Protein AF-A0A554JAA2-F1 (afdb_monomer_lite)

Structure (mmCIF, N/CA/C/O backbone):
data_AF-A0A554JAA2-F1
#
_entry.id   AF-A0A554JAA2-F1
#
loop_
_atom_site.group_PDB
_atom_site.id
_atom_site.type_symbol
_atom_site.label_atom_id
_atom_site.label_alt_id
_atom_site.label_comp_id
_atom_site.label_asym_id
_atom_site.label_entity_id
_atom_site.label_seq_id
_atom_site.pdbx_PDB_ins_code
_atom_site.Cartn_x
_atom_site.Cartn_y
_atom_site.Cartn_z
_atom_site.occupancy
_atom_site.B_iso_or_equiv
_atom_site.auth_seq_id
_atom_site.auth_comp_id
_atom_site.auth_asym_id
_atom_site.auth_atom_id
_atom_site.pdbx_PDB_model_num
ATOM 1 N N . MET A 1 1 ? 15.231 9.348 -37.534 1.00 50.88 1 MET A N 1
ATOM 2 C CA . MET A 1 1 ? 16.357 9.877 -36.729 1.00 50.88 1 MET A CA 1
ATOM 3 C C . MET A 1 1 ? 16.357 9.381 -35.284 1.00 50.88 1 MET A C 1
ATOM 5 O O . MET A 1 1 ? 17.342 8.770 -34.907 1.00 50.88 1 MET A O 1
ATOM 9 N N . VAL A 1 2 ? 15.307 9.589 -34.467 1.00 56.47 2 VAL A N 1
ATOM 10 C CA . VAL A 1 2 ? 15.284 9.046 -33.081 1.00 56.47 2 VAL A CA 1
ATOM 11 C C . VAL A 1 2 ? 15.007 7.535 -33.052 1.00 56.47 2 VAL A C 1
ATOM 13 O O . VAL A 1 2 ? 15.706 6.808 -32.356 1.00 56.47 2 VAL A O 1
ATOM 16 N N . LYS A 1 3 ? 14.055 7.039 -33.861 1.00 61.84 3 LYS A N 1
ATOM 17 C CA . LYS A 1 3 ? 13.753 5.593 -33.958 1.00 61.84 3 LYS A CA 1
ATOM 18 C C . LYS A 1 3 ? 14.967 4.758 -34.383 1.00 61.84 3 LYS A C 1
ATOM 20 O O . LYS A 1 3 ? 15.171 3.678 -33.846 1.00 61.84 3 LYS A O 1
ATOM 25 N N . ASP A 1 4 ? 15.786 5.291 -35.287 1.00 68.00 4 ASP A N 1
ATOM 26 C CA . ASP A 1 4 ? 16.927 4.574 -35.875 1.00 68.00 4 ASP A CA 1
ATOM 27 C C . ASP A 1 4 ? 18.128 4.470 -34.918 1.00 68.00 4 ASP A C 1
ATOM 29 O O . ASP A 1 4 ? 18.989 3.619 -35.107 1.00 68.00 4 ASP A O 1
ATOM 33 N N . ASN A 1 5 ? 18.170 5.302 -33.869 1.00 79.25 5 ASN A N 1
ATOM 34 C CA . ASN A 1 5 ? 19.297 5.394 -32.936 1.00 79.25 5 ASN A CA 1
ATOM 35 C C . ASN A 1 5 ? 18.958 4.947 -31.507 1.00 79.25 5 ASN A C 1
ATOM 37 O O . ASN A 1 5 ? 19.824 5.000 -30.638 1.00 79.25 5 ASN A O 1
ATOM 41 N N . ILE A 1 6 ? 17.730 4.493 -31.235 1.00 82.38 6 ILE A N 1
ATOM 42 C CA . ILE A 1 6 ? 17.290 4.197 -29.863 1.00 82.38 6 ILE A CA 1
ATOM 43 C C . ILE A 1 6 ? 18.125 3.099 -29.185 1.00 82.38 6 ILE A C 1
ATOM 45 O O . ILE A 1 6 ? 18.435 3.210 -28.005 1.00 82.38 6 ILE A O 1
ATOM 49 N N . GLY A 1 7 ? 18.574 2.093 -29.944 1.00 78.25 7 GLY A N 1
ATOM 50 C CA . GLY A 1 7 ? 19.474 1.048 -29.440 1.00 78.25 7 GLY A CA 1
ATOM 51 C C . GLY A 1 7 ? 20.890 1.533 -29.129 1.00 78.25 7 GLY A C 1
ATOM 52 O O . GLY A 1 7 ? 21.565 0.927 -28.308 1.00 78.25 7 GLY A O 1
ATOM 53 N N . SER A 1 8 ? 21.323 2.635 -29.747 1.00 82.00 8 SER A N 1
ATOM 54 C CA . SER A 1 8 ? 22.590 3.303 -29.424 1.00 82.00 8 SER A CA 1
ATOM 55 C C . SER A 1 8 ? 22.442 4.227 -28.209 1.00 82.00 8 SER A C 1
ATOM 57 O O . SER A 1 8 ? 23.369 4.368 -27.423 1.00 82.00 8 SER A O 1
ATOM 59 N N . ILE A 1 9 ? 21.257 4.827 -28.024 1.00 85.44 9 ILE A N 1
ATOM 60 C CA . ILE A 1 9 ? 20.951 5.696 -26.876 1.00 85.44 9 ILE A CA 1
ATOM 61 C C . ILE A 1 9 ? 20.821 4.880 -25.586 1.00 85.44 9 ILE A C 1
ATOM 63 O O . ILE A 1 9 ? 21.375 5.270 -24.567 1.00 85.44 9 ILE A O 1
ATOM 67 N N . PHE A 1 10 ? 20.100 3.757 -25.619 1.00 89.06 10 PHE A N 1
ATOM 68 C CA . PHE A 1 10 ? 19.912 2.865 -24.468 1.00 89.06 10 PHE A CA 1
ATOM 69 C C . PHE A 1 10 ? 20.813 1.631 -24.564 1.00 89.06 10 PHE A C 1
ATOM 71 O O . PHE A 1 10 ? 20.344 0.494 -24.449 1.00 89.06 10 PHE A O 1
ATOM 78 N N . SER A 1 11 ? 22.102 1.871 -24.808 1.00 87.38 11 SER A N 1
ATOM 79 C CA . SER A 1 11 ? 23.150 0.853 -24.854 1.00 87.38 11 SER A CA 1
ATOM 80 C C . SER A 1 11 ? 23.278 0.067 -23.536 1.00 87.38 11 SER A C 1
ATOM 82 O O . SER A 1 11 ? 22.637 0.356 -22.520 1.00 87.38 11 SER A O 1
ATOM 84 N N . ASP A 1 12 ? 24.117 -0.967 -23.568 1.00 85.62 12 ASP A N 1
ATOM 85 C CA . ASP A 1 12 ? 24.362 -1.874 -22.435 1.00 85.62 12 ASP A CA 1
ATOM 86 C C . ASP A 1 12 ? 25.504 -1.414 -21.522 1.00 85.62 12 ASP A C 1
ATOM 88 O O . ASP A 1 12 ? 25.907 -2.130 -20.608 1.00 85.62 12 ASP A O 1
ATOM 92 N N . ASP A 1 13 ? 26.059 -0.240 -21.803 1.00 86.12 13 ASP A N 1
ATOM 93 C CA . ASP A 1 13 ? 27.132 0.369 -21.038 1.00 86.12 13 ASP A CA 1
ATOM 94 C C . ASP A 1 13 ? 26.603 1.439 -20.071 1.00 86.12 13 ASP A C 1
ATOM 96 O O . ASP A 1 13 ? 25.410 1.744 -19.994 1.00 86.12 13 ASP A O 1
ATOM 100 N N . THR A 1 14 ? 27.524 2.044 -19.325 1.00 85.88 14 THR A N 1
ATOM 101 C CA . THR A 1 14 ? 27.208 3.079 -18.336 1.00 85.88 14 THR A CA 1
ATOM 102 C C . THR A 1 14 ? 26.572 4.330 -18.948 1.00 85.88 14 THR A C 1
ATOM 104 O O . THR A 1 14 ? 25.863 5.054 -18.249 1.00 85.88 14 THR A O 1
ATOM 107 N N . TYR A 1 15 ? 26.797 4.596 -20.240 1.00 88.25 15 TYR A N 1
ATOM 108 C CA . TYR A 1 15 ? 26.156 5.703 -20.947 1.00 88.25 15 TYR A CA 1
ATOM 109 C C . TYR A 1 15 ? 24.691 5.396 -21.248 1.00 88.25 15 TYR A C 1
ATOM 111 O O . TYR A 1 15 ? 23.844 6.270 -21.061 1.00 88.25 15 TYR A O 1
ATOM 119 N N . GLY A 1 16 ? 24.385 4.158 -21.640 1.00 89.12 16 GLY A N 1
ATOM 120 C CA . GLY A 1 16 ? 23.016 3.703 -21.859 1.00 89.12 16 GLY A CA 1
ATOM 121 C C . GLY A 1 16 ? 22.178 3.698 -20.583 1.00 89.12 16 GLY A C 1
ATOM 122 O O . GLY A 1 16 ? 21.010 4.088 -20.611 1.00 89.12 16 GLY A O 1
ATOM 123 N N . ASP A 1 17 ? 22.780 3.351 -19.444 1.00 87.06 17 ASP A N 1
ATOM 124 C CA . ASP A 1 17 ? 22.117 3.445 -18.139 1.00 87.06 17 ASP A CA 1
ATOM 125 C C . ASP A 1 17 ? 21.856 4.897 -17.723 1.00 87.06 17 ASP A C 1
ATOM 127 O O . ASP A 1 17 ? 20.741 5.230 -17.325 1.00 87.06 17 ASP A O 1
ATOM 131 N N . ALA A 1 18 ? 22.825 5.798 -17.911 1.00 88.44 18 ALA A N 1
ATOM 132 C CA . ALA A 1 18 ? 22.617 7.224 -17.655 1.00 88.44 18 ALA A CA 1
ATOM 133 C C . ALA A 1 18 ? 21.544 7.837 -18.576 1.00 88.44 18 ALA A C 1
ATOM 135 O O . ALA A 1 18 ? 20.753 8.677 -18.141 1.00 88.44 18 ALA A O 1
ATOM 136 N N . ALA A 1 19 ? 21.498 7.418 -19.844 1.00 91.12 19 ALA A N 1
ATOM 137 C CA . ALA A 1 19 ? 20.477 7.846 -20.793 1.00 91.12 19 ALA A CA 1
ATOM 138 C C . ALA A 1 19 ? 19.088 7.325 -20.406 1.00 91.12 19 ALA A C 1
ATOM 140 O O . ALA A 1 19 ? 18.108 8.064 -20.515 1.00 91.12 19 ALA A O 1
ATOM 141 N N . TRP A 1 20 ? 18.999 6.080 -19.928 1.00 92.62 20 TRP A N 1
ATOM 142 C CA . TRP A 1 20 ? 17.757 5.510 -19.414 1.00 92.62 20 TRP A CA 1
ATOM 143 C C . TRP A 1 20 ? 17.251 6.264 -18.184 1.00 92.62 20 TRP A C 1
ATOM 145 O O . TRP A 1 20 ? 16.096 6.686 -18.171 1.00 92.62 20 TRP A O 1
ATOM 155 N N . ASP A 1 21 ? 18.117 6.497 -17.197 1.00 90.31 21 ASP A N 1
ATOM 156 C CA . ASP A 1 21 ? 17.776 7.239 -15.980 1.00 90.31 21 ASP A CA 1
ATOM 157 C C . ASP A 1 21 ? 17.289 8.654 -16.311 1.00 90.31 21 ASP A C 1
ATOM 159 O O . ASP A 1 21 ? 16.285 9.118 -15.766 1.00 90.31 21 ASP A O 1
ATOM 163 N N . ALA A 1 22 ? 17.952 9.334 -17.250 1.00 91.06 22 ALA A N 1
ATOM 164 C CA . ALA A 1 22 ? 17.509 10.636 -17.733 1.00 91.06 22 ALA A CA 1
ATOM 165 C C . ALA A 1 22 ? 16.150 10.550 -18.447 1.00 91.06 22 ALA A C 1
ATOM 167 O O . ALA A 1 22 ? 15.283 11.394 -18.220 1.00 91.06 22 ALA A O 1
ATOM 168 N N . TYR A 1 23 ? 15.937 9.530 -19.282 1.00 92.62 23 TYR A N 1
ATOM 169 C CA . TYR A 1 23 ? 14.667 9.327 -19.975 1.00 92.62 23 TYR A CA 1
ATOM 170 C C . TYR A 1 23 ? 13.505 9.181 -18.987 1.00 92.62 23 TYR A C 1
ATOM 172 O O . TYR A 1 23 ? 12.554 9.958 -19.075 1.00 92.62 23 TYR A O 1
ATOM 180 N N . VAL A 1 24 ? 13.596 8.251 -18.031 1.00 93.38 24 VAL A N 1
ATOM 181 C CA . VAL A 1 24 ? 12.514 8.005 -17.059 1.00 93.38 24 VAL A CA 1
ATOM 182 C C . VAL A 1 24 ? 12.331 9.159 -16.076 1.00 93.38 24 VAL A C 1
ATOM 184 O O . VAL A 1 24 ? 11.227 9.383 -15.606 1.00 93.38 24 VAL A O 1
ATOM 187 N N . SER A 1 25 ? 13.378 9.936 -15.790 1.00 90.75 25 SER A N 1
ATOM 188 C CA . SER A 1 25 ? 13.268 11.060 -14.849 1.00 90.75 25 SER A CA 1
ATOM 189 C C . SER A 1 25 ? 12.670 12.325 -15.464 1.00 90.75 25 SER A C 1
ATOM 191 O O . SER A 1 25 ? 12.096 13.144 -14.749 1.00 90.75 25 SER A O 1
ATOM 193 N N . PHE A 1 26 ? 12.849 12.536 -16.772 1.00 89.19 26 PHE A N 1
ATOM 194 C CA . PHE A 1 26 ? 12.516 13.809 -17.424 1.00 89.19 26 PHE A CA 1
ATOM 195 C C . PHE A 1 26 ? 11.489 13.687 -18.554 1.00 89.19 26 PHE A C 1
ATOM 197 O O . PHE A 1 26 ? 11.089 14.705 -19.121 1.00 89.19 26 PHE A O 1
ATOM 204 N N . THR A 1 27 ? 11.039 12.476 -18.882 1.00 89.50 27 THR A N 1
ATOM 205 C CA . THR A 1 27 ? 10.048 12.237 -19.939 1.00 89.50 27 THR A CA 1
ATOM 206 C C . THR A 1 27 ? 8.818 11.574 -19.355 1.00 89.50 27 THR A C 1
ATOM 208 O O . THR A 1 27 ? 8.941 10.609 -18.625 1.00 89.50 27 THR A O 1
ATOM 211 N N . GLN A 1 28 ? 7.624 12.041 -19.713 1.00 88.56 28 GLN A N 1
ATOM 212 C CA . GLN A 1 28 ? 6.388 11.371 -19.310 1.00 88.56 28 GLN A CA 1
ATOM 213 C C . GLN A 1 28 ? 6.192 10.054 -20.089 1.00 88.56 28 GLN A C 1
ATOM 215 O O . GLN A 1 28 ? 6.602 9.959 -21.252 1.00 88.56 28 GLN A O 1
ATOM 220 N N . PRO A 1 29 ? 5.524 9.045 -19.504 1.00 90.12 29 PRO A N 1
ATOM 221 C CA . PRO A 1 29 ? 5.275 7.755 -20.147 1.00 90.12 29 PRO A CA 1
ATOM 222 C C . PRO A 1 29 ? 4.164 7.853 -21.204 1.00 90.12 29 PRO A C 1
ATOM 224 O O . PRO A 1 29 ? 3.019 7.441 -21.012 1.00 90.12 29 PRO A O 1
ATOM 227 N N . TYR A 1 30 ? 4.504 8.411 -22.365 1.00 88.94 30 TYR A N 1
ATOM 228 C CA . TYR A 1 30 ? 3.582 8.531 -23.491 1.00 88.94 30 TYR A CA 1
ATOM 229 C C . TYR A 1 30 ? 3.339 7.182 -24.177 1.00 88.94 30 TYR A C 1
ATOM 231 O O . TYR A 1 30 ? 4.268 6.391 -24.375 1.00 88.94 30 TYR A O 1
ATOM 239 N N . LYS A 1 31 ? 2.093 6.959 -24.618 1.00 91.44 31 LYS A N 1
ATOM 240 C CA . LYS A 1 31 ? 1.667 5.755 -25.351 1.00 91.44 31 LYS A CA 1
ATOM 241 C C . LYS A 1 31 ? 2.549 5.475 -26.568 1.00 91.44 31 LYS A C 1
ATOM 243 O O . LYS A 1 31 ? 2.996 4.350 -26.761 1.00 91.44 31 LYS A O 1
ATOM 248 N N . ASP A 1 32 ? 2.844 6.508 -27.353 1.00 92.00 32 ASP A N 1
ATOM 249 C CA . ASP A 1 32 ? 3.571 6.377 -28.622 1.00 92.00 32 ASP A CA 1
ATOM 250 C C . ASP A 1 32 ? 5.049 5.998 -28.442 1.00 92.00 32 ASP A C 1
ATOM 252 O O . ASP A 1 32 ? 5.687 5.509 -29.377 1.00 92.00 32 ASP A O 1
ATOM 256 N N . LEU A 1 33 ? 5.597 6.197 -27.238 1.00 90.31 33 LEU A N 1
ATOM 257 C CA . LEU A 1 33 ? 6.965 5.807 -26.896 1.00 90.31 33 LEU A CA 1
ATOM 258 C C . LEU A 1 33 ? 7.056 4.361 -26.404 1.00 90.31 33 LEU A C 1
ATOM 260 O O . LEU A 1 33 ? 8.144 3.782 -26.438 1.00 90.31 33 LEU A O 1
ATOM 264 N N . LEU A 1 34 ? 5.943 3.755 -25.976 1.00 92.88 34 LEU A N 1
ATOM 265 C CA . LEU A 1 34 ? 5.960 2.406 -25.414 1.00 92.88 34 LEU A CA 1
ATOM 266 C C . LEU A 1 34 ? 6.478 1.358 -26.414 1.00 92.88 34 LEU A C 1
ATOM 268 O O . LEU A 1 34 ? 7.415 0.653 -26.051 1.00 92.88 34 LEU A O 1
ATOM 272 N N . PRO A 1 35 ? 6.023 1.297 -27.684 1.00 93.25 35 PRO A N 1
ATOM 273 C CA . PRO A 1 35 ? 6.537 0.307 -28.638 1.00 93.25 35 PRO A CA 1
ATOM 274 C C . PRO A 1 35 ? 8.045 0.425 -28.894 1.00 93.25 35 PRO A C 1
ATOM 276 O O . PRO A 1 35 ? 8.698 -0.548 -29.258 1.00 93.25 35 PRO A O 1
ATOM 279 N N . LEU A 1 36 ? 8.604 1.628 -28.724 1.00 91.31 36 LEU A N 1
ATOM 280 C CA . LEU A 1 36 ? 10.033 1.883 -28.901 1.00 91.31 36 LEU A CA 1
ATOM 281 C C . LEU A 1 36 ? 10.845 1.504 -27.657 1.00 91.31 36 LEU A C 1
ATOM 283 O O . LEU A 1 36 ? 11.999 1.100 -27.773 1.00 91.31 36 LEU A O 1
ATOM 287 N N . THR A 1 37 ? 10.254 1.648 -26.472 1.00 92.81 37 THR A N 1
ATOM 288 C CA . THR A 1 37 ? 10.943 1.483 -25.186 1.00 92.81 37 THR A CA 1
ATOM 289 C C . THR A 1 37 ? 10.690 0.132 -24.522 1.00 92.81 37 THR A C 1
ATOM 291 O O . THR A 1 37 ? 11.490 -0.279 -23.687 1.00 92.81 37 THR A O 1
ATOM 294 N N . GLU A 1 38 ? 9.656 -0.611 -24.923 1.00 93.81 38 GLU A N 1
ATOM 295 C CA . GLU A 1 38 ? 9.273 -1.896 -24.323 1.00 93.81 38 GLU A CA 1
ATOM 296 C C . GLU A 1 38 ? 10.418 -2.929 -24.247 1.00 93.81 38 GLU A C 1
ATOM 298 O O . GLU A 1 38 ? 10.574 -3.545 -23.188 1.00 93.81 38 GLU A O 1
ATOM 303 N N . PRO A 1 39 ? 11.277 -3.115 -25.276 1.00 93.69 39 PRO A N 1
ATOM 304 C CA . PRO A 1 39 ? 12.415 -4.031 -25.165 1.00 93.69 39 PRO A CA 1
ATOM 305 C C . PRO A 1 39 ? 13.387 -3.636 -24.042 1.00 93.69 39 PRO A C 1
ATOM 307 O O . PRO A 1 39 ? 13.905 -4.497 -23.328 1.00 93.69 39 PRO A O 1
ATOM 310 N N . PHE A 1 40 ? 13.597 -2.331 -23.849 1.00 93.81 40 PHE A N 1
ATOM 311 C CA . PHE A 1 40 ? 14.472 -1.789 -22.810 1.00 93.81 40 PHE A CA 1
ATOM 312 C C . PHE A 1 40 ? 13.820 -1.857 -21.431 1.00 93.81 40 PHE A C 1
ATOM 314 O O . PHE A 1 40 ? 14.507 -2.197 -20.471 1.00 93.81 40 PHE A O 1
ATOM 321 N N . ILE A 1 41 ? 12.503 -1.632 -21.347 1.00 95.56 41 ILE A N 1
ATOM 322 C CA . ILE A 1 41 ? 11.705 -1.856 -20.134 1.00 95.56 41 ILE A CA 1
ATOM 323 C C . ILE A 1 41 ? 11.877 -3.304 -19.670 1.00 95.56 41 ILE A C 1
ATOM 325 O O . ILE A 1 41 ? 12.309 -3.535 -18.543 1.00 95.56 41 ILE A O 1
ATOM 329 N N . LYS A 1 42 ? 11.608 -4.280 -20.550 1.00 95.25 42 LYS A N 1
ATOM 330 C CA . LYS A 1 42 ? 11.726 -5.715 -20.235 1.00 95.25 42 LYS A CA 1
ATOM 331 C C . LYS A 1 42 ? 13.123 -6.074 -19.751 1.00 95.25 42 LYS A C 1
ATOM 333 O O . LYS A 1 42 ? 13.264 -6.765 -18.746 1.00 95.25 42 LYS A O 1
ATOM 338 N N . LYS A 1 43 ? 14.151 -5.573 -20.438 1.00 93.56 43 LYS A N 1
ATOM 339 C CA . LYS A 1 43 ? 15.543 -5.791 -20.046 1.00 93.56 43 LYS A CA 1
ATOM 340 C C . LYS A 1 43 ? 15.849 -5.214 -18.665 1.00 93.56 43 LYS A C 1
ATOM 342 O O . LYS A 1 43 ? 16.493 -5.878 -17.865 1.00 93.56 43 LYS A O 1
ATOM 347 N N . ARG A 1 44 ? 15.380 -3.999 -18.375 1.00 93.94 44 ARG A N 1
ATOM 348 C CA . ARG A 1 44 ? 15.725 -3.259 -17.152 1.00 93.94 44 ARG A CA 1
ATOM 349 C C . ARG A 1 44 ? 14.901 -3.646 -15.930 1.00 93.94 44 ARG A C 1
ATOM 351 O O . ARG A 1 44 ? 15.249 -3.225 -14.832 1.00 93.94 44 ARG A O 1
ATOM 358 N N . LEU A 1 45 ? 13.904 -4.525 -16.064 1.00 95.94 45 LEU A N 1
ATOM 359 C CA . LEU A 1 45 ? 13.257 -5.158 -14.907 1.00 95.94 45 LEU A CA 1
ATOM 360 C C . LEU A 1 45 ? 14.268 -5.881 -14.003 1.00 95.94 45 LEU A C 1
ATOM 362 O O . LEU A 1 45 ? 14.101 -5.883 -12.786 1.00 95.94 45 LEU A O 1
ATOM 366 N N . SER A 1 46 ? 15.353 -6.441 -14.558 1.00 94.12 46 SER A N 1
ATOM 367 C CA . SER A 1 46 ? 16.402 -7.077 -13.747 1.00 94.12 46 SER A CA 1
ATOM 368 C C . SER A 1 46 ? 17.073 -6.114 -12.769 1.00 94.12 46 SER A C 1
ATOM 370 O O . SER A 1 46 ? 17.544 -6.553 -11.722 1.00 94.12 46 SER A O 1
ATOM 372 N N . ASN A 1 47 ? 17.087 -4.814 -13.079 1.00 91.62 47 ASN A N 1
ATOM 373 C CA . ASN A 1 47 ? 17.707 -3.790 -12.241 1.00 91.62 47 ASN A CA 1
ATOM 374 C C . ASN A 1 47 ? 16.878 -3.505 -10.984 1.00 91.62 47 ASN A C 1
ATOM 376 O O . ASN A 1 47 ? 17.396 -2.916 -10.046 1.00 91.62 47 ASN A O 1
ATOM 380 N N . LEU A 1 48 ? 15.611 -3.928 -10.955 1.00 94.94 48 LEU A N 1
ATOM 381 C CA . LEU A 1 48 ? 14.712 -3.754 -9.816 1.00 94.94 48 LEU A CA 1
ATOM 382 C C . LEU A 1 48 ? 14.728 -4.960 -8.867 1.00 94.94 48 LEU A C 1
ATOM 384 O O . LEU A 1 48 ? 14.018 -4.956 -7.872 1.00 94.94 48 LEU A O 1
ATOM 388 N N . ARG A 1 49 ? 15.521 -6.004 -9.143 1.00 95.38 49 ARG A N 1
ATOM 389 C CA . ARG A 1 49 ? 15.593 -7.211 -8.293 1.00 95.38 49 ARG A CA 1
ATOM 390 C C . ARG A 1 49 ? 16.308 -6.991 -6.963 1.00 95.38 49 ARG A C 1
ATOM 392 O O . ARG A 1 49 ? 16.149 -7.795 -6.054 1.00 95.38 49 ARG A O 1
ATOM 399 N N . VAL A 1 50 ? 17.138 -5.956 -6.881 1.00 90.88 50 VAL A N 1
ATOM 400 C CA . VAL A 1 50 ? 17.916 -5.621 -5.689 1.00 90.88 50 VAL A CA 1
ATOM 401 C C . VAL A 1 50 ? 17.803 -4.129 -5.469 1.00 90.88 50 VAL A C 1
ATOM 403 O O . VAL A 1 50 ? 18.160 -3.345 -6.349 1.00 90.88 50 VAL A O 1
ATOM 406 N N . TYR A 1 51 ? 17.338 -3.741 -4.289 1.00 87.44 51 TYR A N 1
ATOM 407 C CA . TYR A 1 51 ? 17.336 -2.342 -3.903 1.00 87.44 51 TYR A CA 1
ATOM 408 C C . TYR A 1 51 ? 18.733 -1.925 -3.401 1.00 87.44 51 TYR A C 1
ATOM 410 O O . TYR A 1 51 ? 19.264 -2.563 -2.487 1.00 87.44 51 TYR A O 1
ATOM 418 N N . PRO A 1 52 ? 19.360 -0.873 -3.956 1.00 82.81 52 PRO A N 1
ATOM 419 C CA . PRO A 1 52 ? 20.713 -0.483 -3.574 1.00 82.81 52 PRO A CA 1
ATOM 420 C C . PRO A 1 52 ? 20.764 0.039 -2.128 1.00 82.81 52 PRO A C 1
ATOM 422 O O . PRO A 1 52 ? 20.113 1.020 -1.771 1.00 82.81 52 PRO A O 1
ATOM 425 N N . GLU A 1 53 ? 21.589 -0.578 -1.279 1.00 70.62 53 GLU A N 1
ATOM 426 C CA . GLU A 1 53 ? 21.869 -0.071 0.068 1.00 70.62 53 GLU A CA 1
ATOM 427 C C . GLU A 1 53 ? 22.973 1.005 0.016 1.00 70.62 53 GLU A C 1
ATOM 429 O O . GLU A 1 53 ? 24.140 0.701 -0.224 1.00 70.62 53 GLU A O 1
ATOM 434 N N . GLY A 1 54 ? 22.640 2.289 0.226 1.00 63.84 54 GLY A N 1
ATOM 435 C CA . GLY A 1 54 ? 23.652 3.351 0.363 1.00 63.84 54 GLY A CA 1
ATOM 436 C C . GLY A 1 54 ? 23.252 4.751 -0.124 1.00 63.84 54 GLY A C 1
ATOM 437 O O . GLY A 1 54 ? 22.138 5.000 -0.563 1.00 63.84 54 GLY A O 1
ATOM 438 N N . LYS A 1 55 ? 24.194 5.708 -0.041 1.00 48.00 55 LYS A N 1
ATOM 439 C CA . LYS A 1 55 ? 23.980 7.151 -0.314 1.00 48.00 55 LYS A CA 1
ATOM 440 C C . LYS A 1 55 ? 23.891 7.534 -1.802 1.00 48.00 55 LYS A C 1
ATOM 442 O O . LYS A 1 55 ? 23.916 8.729 -2.103 1.00 48.00 55 LYS A O 1
ATOM 447 N N . ASN A 1 56 ? 23.810 6.589 -2.742 1.00 56.47 56 ASN A N 1
ATOM 448 C CA . ASN A 1 56 ? 23.741 6.936 -4.165 1.00 56.47 56 ASN A CA 1
ATOM 449 C C . ASN A 1 56 ? 22.304 7.274 -4.597 1.00 56.47 56 ASN A C 1
ATOM 451 O O . ASN A 1 56 ? 21.688 6.575 -5.394 1.00 56.47 56 ASN A O 1
ATOM 455 N N . ARG A 1 57 ? 21.790 8.388 -4.059 1.00 56.62 57 ARG A N 1
ATOM 456 C CA . ARG A 1 57 ? 20.416 8.879 -4.264 1.00 56.62 57 ARG A CA 1
ATOM 457 C C . ARG A 1 57 ? 20.028 9.065 -5.737 1.00 56.62 57 ARG A C 1
ATOM 459 O O . ARG A 1 57 ? 18.847 9.088 -6.038 1.00 56.62 57 ARG A O 1
ATOM 466 N N . ARG A 1 58 ? 20.993 9.238 -6.652 1.00 55.97 58 ARG A N 1
ATOM 467 C CA . ARG A 1 58 ? 20.707 9.444 -8.085 1.00 55.97 58 ARG A CA 1
ATOM 468 C C . ARG A 1 58 ? 2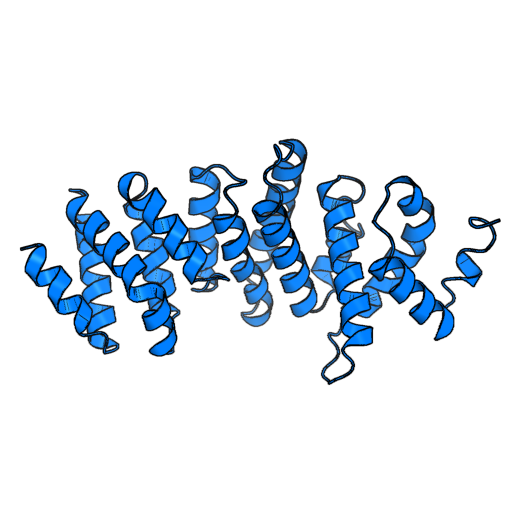0.290 8.160 -8.804 1.00 55.97 58 ARG A C 1
ATOM 470 O O . ARG A 1 58 ? 19.332 8.212 -9.561 1.00 55.97 58 ARG A O 1
ATOM 477 N N . ALA A 1 59 ? 20.967 7.040 -8.544 1.00 58.34 59 ALA A N 1
ATOM 478 C CA . ALA A 1 59 ? 20.572 5.739 -9.099 1.00 58.34 59 ALA A CA 1
ATOM 479 C C . ALA A 1 59 ? 19.197 5.303 -8.555 1.00 58.34 59 ALA A C 1
ATOM 481 O O . ALA A 1 59 ? 18.348 4.822 -9.299 1.00 58.34 59 ALA A O 1
ATOM 482 N N . ASP A 1 60 ? 18.950 5.586 -7.272 1.00 68.88 60 ASP A N 1
ATOM 483 C CA . ASP A 1 60 ? 17.658 5.369 -6.612 1.00 68.88 60 ASP A CA 1
ATOM 484 C C . ASP A 1 60 ? 16.522 6.200 -7.246 1.00 68.88 60 ASP A C 1
ATOM 486 O O . ASP A 1 60 ? 15.430 5.686 -7.492 1.00 68.88 60 ASP A O 1
ATOM 490 N N . MET A 1 61 ? 16.789 7.461 -7.618 1.00 77.06 61 MET A N 1
ATOM 491 C CA . MET A 1 61 ? 15.814 8.298 -8.333 1.00 77.06 61 MET A CA 1
ATOM 492 C C . MET A 1 61 ? 15.422 7.716 -9.698 1.00 77.06 61 MET A C 1
ATOM 494 O O . MET A 1 61 ? 14.229 7.625 -9.975 1.00 77.06 61 MET A O 1
ATOM 498 N N . GLY A 1 62 ? 16.381 7.300 -10.535 1.00 87.56 62 GLY A N 1
ATOM 499 C CA . GLY A 1 62 ? 16.086 6.748 -11.866 1.00 87.56 62 GLY A CA 1
ATOM 500 C C . GLY A 1 62 ? 15.242 5.472 -11.797 1.00 87.56 62 GLY A C 1
ATOM 501 O O . GLY A 1 62 ? 14.227 5.346 -12.482 1.00 87.56 62 GLY A O 1
ATOM 502 N N . GLN A 1 63 ? 15.594 4.554 -10.897 1.00 92.06 63 GLN A N 1
ATOM 503 C CA . GLN A 1 63 ? 14.836 3.319 -10.686 1.00 92.06 63 GLN A CA 1
ATOM 504 C C . GLN A 1 63 ? 13.438 3.581 -10.110 1.00 92.06 63 GLN A C 1
ATOM 506 O O . GLN A 1 63 ? 12.477 2.958 -10.558 1.00 92.06 63 GLN A O 1
ATOM 511 N N . SER A 1 64 ? 13.296 4.530 -9.180 1.00 92.06 64 SER A N 1
ATOM 512 C CA . SER A 1 64 ? 11.983 4.908 -8.636 1.00 92.06 64 SER A CA 1
ATOM 513 C C . SER A 1 64 ? 11.082 5.520 -9.712 1.00 92.06 64 SER A C 1
ATOM 515 O O . SER A 1 64 ? 9.932 5.117 -9.865 1.00 92.06 64 SER A O 1
ATOM 517 N N . GLN A 1 65 ? 11.619 6.420 -10.543 1.00 94.56 65 GLN A N 1
ATOM 518 C CA . GLN A 1 65 ? 10.880 6.986 -11.679 1.00 94.56 65 GLN A CA 1
ATOM 519 C C . GLN A 1 65 ? 10.516 5.921 -12.719 1.00 94.56 65 GLN A C 1
ATOM 521 O O . GLN A 1 65 ? 9.423 5.938 -13.286 1.00 94.56 65 GLN A O 1
ATOM 526 N N . PHE A 1 66 ? 11.388 4.932 -12.929 1.00 96.44 66 PHE A N 1
ATOM 527 C CA . PHE A 1 66 ? 11.059 3.788 -13.769 1.00 96.44 66 PHE A CA 1
ATOM 528 C C . PHE A 1 66 ? 9.872 2.988 -13.205 1.00 96.44 66 PHE A C 1
ATOM 530 O O . PHE A 1 66 ? 8.958 2.649 -13.957 1.00 96.44 66 PHE A O 1
ATOM 537 N N . VAL A 1 67 ? 9.822 2.745 -11.892 1.00 97.56 67 VAL A N 1
ATOM 538 C CA . VAL A 1 67 ? 8.660 2.116 -11.240 1.00 97.56 67 VAL A CA 1
ATOM 539 C C . VAL A 1 67 ? 7.386 2.937 -11.464 1.00 97.56 67 VAL A C 1
ATOM 541 O O . VAL A 1 67 ? 6.355 2.374 -11.840 1.00 97.56 67 VAL A O 1
ATOM 544 N N . HIS A 1 68 ? 7.449 4.263 -11.316 1.00 96.75 68 HIS A N 1
ATOM 545 C CA . HIS A 1 68 ? 6.303 5.146 -11.571 1.00 96.75 68 HIS A CA 1
ATOM 546 C C . HIS A 1 68 ? 5.821 5.036 -13.021 1.00 96.75 68 HIS A C 1
ATOM 548 O O . HIS A 1 68 ? 4.624 4.888 -13.261 1.00 96.75 68 HIS A O 1
ATOM 554 N N . HIS A 1 69 ? 6.739 5.004 -13.992 1.00 97.06 69 HIS A N 1
ATOM 555 C CA . HIS A 1 69 ? 6.406 4.781 -15.402 1.00 97.06 69 HIS A CA 1
ATOM 556 C C . HIS A 1 69 ? 5.642 3.478 -15.622 1.00 97.06 69 HIS A C 1
ATOM 558 O O . HIS A 1 69 ? 4.644 3.479 -16.343 1.00 97.06 69 HIS A O 1
ATOM 564 N N . LEU A 1 70 ? 6.080 2.374 -15.004 1.00 98.25 70 LEU A N 1
ATOM 565 C CA . LEU A 1 70 ? 5.381 1.091 -15.109 1.00 98.25 70 LEU A CA 1
ATOM 566 C C . LEU A 1 70 ? 3.933 1.213 -14.626 1.00 98.25 70 LEU A C 1
ATOM 568 O O . LEU A 1 70 ? 3.023 0.731 -15.301 1.00 98.25 70 LEU A O 1
ATOM 572 N N . MET A 1 71 ? 3.710 1.888 -13.495 1.00 97.94 71 MET A N 1
ATOM 573 C CA . MET A 1 71 ? 2.367 2.058 -12.937 1.00 97.94 71 MET A CA 1
ATOM 574 C C . MET A 1 71 ? 1.497 2.973 -13.803 1.00 97.94 71 MET A C 1
ATOM 576 O O . MET A 1 71 ? 0.339 2.640 -14.049 1.00 97.94 71 MET A O 1
ATOM 580 N N . ILE A 1 72 ? 2.061 4.053 -14.356 1.00 96.00 72 ILE A N 1
ATOM 581 C CA . ILE A 1 72 ? 1.341 4.933 -15.287 1.00 96.00 72 ILE A CA 1
ATOM 582 C C . ILE A 1 72 ? 0.958 4.183 -16.566 1.00 96.00 72 ILE A C 1
ATOM 584 O O . ILE A 1 72 ? -0.177 4.299 -17.034 1.00 96.00 72 ILE A O 1
ATOM 588 N N . TYR A 1 73 ? 1.872 3.391 -17.133 1.00 97.19 73 TYR A N 1
ATOM 589 C CA . TYR A 1 73 ? 1.569 2.550 -18.290 1.00 97.19 73 TYR A CA 1
ATOM 590 C C . TYR A 1 73 ? 0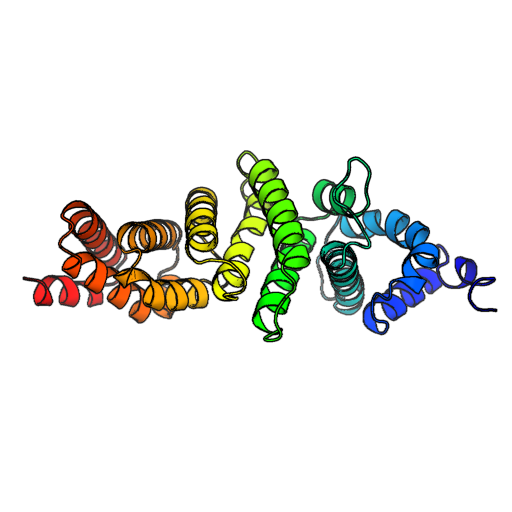.466 1.534 -17.974 1.00 97.19 73 TYR A C 1
ATOM 592 O O . TYR A 1 73 ? -0.434 1.344 -18.793 1.00 97.19 73 TYR A O 1
ATOM 600 N N . TYR A 1 74 ? 0.506 0.911 -16.795 1.00 97.75 74 TYR A N 1
ATOM 601 C CA . TYR A 1 74 ? -0.501 -0.059 -16.376 1.00 97.75 74 TYR A CA 1
ATOM 602 C C . TYR A 1 74 ? -1.890 0.564 -16.225 1.00 97.75 74 TYR A C 1
ATOM 604 O O . TYR A 1 74 ? -2.852 0.103 -16.841 1.00 97.75 74 TYR A O 1
ATOM 612 N N . TRP A 1 75 ? -2.015 1.634 -15.438 1.00 94.69 75 TRP A N 1
ATOM 613 C CA . TRP A 1 75 ? -3.332 2.182 -15.119 1.00 94.69 75 TRP A CA 1
ATOM 614 C C . TRP A 1 75 ? -3.991 2.870 -16.320 1.00 94.69 75 TRP A C 1
ATOM 616 O O . TRP A 1 75 ? -5.214 2.917 -16.401 1.00 94.69 75 TRP A O 1
ATOM 626 N N . ASN A 1 76 ? -3.200 3.341 -17.295 1.00 93.31 76 ASN A N 1
ATOM 627 C CA . ASN A 1 76 ? -3.709 3.830 -18.583 1.00 93.31 76 ASN A CA 1
ATOM 628 C C . ASN A 1 76 ? -4.050 2.695 -19.565 1.00 93.31 76 ASN A C 1
ATOM 630 O O . ASN A 1 76 ? -4.552 2.957 -20.658 1.00 93.31 76 ASN A O 1
ATOM 634 N N . GLY A 1 77 ? -3.767 1.441 -19.205 1.00 94.75 77 GLY A N 1
ATOM 635 C CA . GLY A 1 77 ? -4.043 0.270 -20.030 1.00 94.75 77 GLY A CA 1
ATOM 636 C C . GLY A 1 77 ? -3.097 0.078 -21.207 1.00 94.75 77 GLY A C 1
ATOM 637 O O . GLY A 1 77 ? -3.484 -0.507 -22.215 1.00 94.75 77 GLY A O 1
ATOM 638 N N . TYR A 1 78 ? -1.880 0.609 -21.115 1.00 95.50 78 TYR A N 1
ATOM 639 C CA . TYR A 1 78 ? -0.832 0.413 -22.117 1.00 95.50 78 TYR A CA 1
ATOM 640 C C . TYR A 1 78 ? 0.024 -0.824 -21.819 1.00 95.50 78 TYR A C 1
ATOM 642 O O . TYR A 1 78 ? 0.609 -1.394 -22.735 1.00 95.50 78 TYR A O 1
ATOM 650 N N . LEU A 1 79 ? 0.074 -1.249 -20.555 1.00 96.56 79 LEU A N 1
ATOM 651 C CA . LEU A 1 79 ? 0.618 -2.533 -20.125 1.00 96.56 79 LEU A CA 1
ATOM 652 C C . LEU A 1 79 ? -0.439 -3.290 -19.316 1.00 96.56 79 LEU A C 1
ATOM 654 O O . LEU A 1 79 ? -1.176 -2.676 -18.550 1.00 96.56 79 LEU A O 1
ATOM 658 N N . ASP A 1 80 ? -0.467 -4.615 -19.445 1.00 94.25 80 ASP A N 1
ATOM 659 C CA . ASP A 1 80 ? -1.460 -5.472 -18.789 1.00 94.25 80 ASP A CA 1
ATOM 660 C C . ASP A 1 80 ? -0.838 -6.419 -17.749 1.00 94.25 80 ASP A C 1
ATOM 662 O O . ASP A 1 80 ? 0.370 -6.686 -17.734 1.00 94.25 80 ASP A O 1
ATOM 666 N N . LEU A 1 81 ? -1.700 -6.960 -16.884 1.00 96.44 81 LEU A N 1
ATOM 667 C CA . LEU A 1 81 ? -1.369 -7.938 -15.847 1.00 96.44 81 LEU A CA 1
ATOM 668 C C . LEU A 1 81 ? -1.598 -9.375 -16.352 1.00 96.44 81 LEU A C 1
ATOM 670 O O . LEU A 1 81 ? -2.448 -10.104 -15.849 1.00 96.44 81 LEU A O 1
ATOM 674 N N . VAL A 1 82 ? -0.860 -9.765 -17.390 1.00 96.00 82 VAL A N 1
ATOM 675 C CA . VAL A 1 82 ? -0.917 -11.111 -17.992 1.00 96.00 82 VAL A CA 1
ATOM 676 C C . VAL A 1 82 ? 0.325 -11.932 -17.646 1.00 96.00 82 VAL A C 1
ATOM 678 O O . VAL A 1 82 ? 1.377 -11.371 -17.332 1.00 96.00 82 VAL A O 1
ATOM 681 N N . ASP A 1 83 ? 0.224 -13.258 -17.727 1.00 93.38 83 ASP A N 1
ATOM 682 C CA . ASP A 1 83 ? 1.352 -14.175 -17.513 1.00 93.38 83 ASP A CA 1
ATOM 683 C C . ASP A 1 83 ? 2.519 -13.861 -18.457 1.00 93.38 83 ASP A C 1
ATOM 685 O O . ASP A 1 83 ? 2.344 -13.725 -19.667 1.00 93.38 83 ASP A O 1
ATOM 689 N N . GLY A 1 84 ? 3.720 -13.693 -17.892 1.00 91.12 84 GLY A N 1
ATOM 690 C CA . GLY A 1 84 ? 4.911 -13.259 -18.634 1.00 91.12 84 GLY A CA 1
ATOM 691 C C . GLY A 1 84 ? 4.881 -11.796 -19.108 1.00 91.12 84 GLY A C 1
ATOM 692 O O . GLY A 1 84 ? 5.809 -11.349 -19.785 1.00 91.12 84 GLY A O 1
ATOM 693 N N . GLY A 1 85 ? 3.839 -11.035 -18.762 1.00 95.75 85 GLY A N 1
ATOM 694 C CA . GLY A 1 85 ? 3.727 -9.604 -19.032 1.00 95.75 85 GLY A CA 1
ATOM 695 C C . GLY A 1 85 ? 4.647 -8.761 -18.146 1.00 95.75 85 GLY A C 1
ATOM 696 O O . GLY A 1 85 ? 5.093 -9.199 -17.084 1.00 95.75 85 GLY A O 1
ATOM 697 N N . VAL A 1 86 ? 4.918 -7.520 -18.567 1.00 97.94 86 VAL A N 1
ATOM 698 C CA . VAL A 1 86 ? 5.856 -6.603 -17.886 1.00 97.94 86 VAL A CA 1
ATOM 699 C C . VAL A 1 86 ? 5.453 -6.340 -16.433 1.00 97.94 86 VAL A C 1
ATOM 701 O O . VAL A 1 86 ? 6.289 -6.455 -15.541 1.00 97.94 86 VAL A O 1
ATOM 704 N N . ILE A 1 87 ? 4.181 -6.012 -16.186 1.00 98.44 87 ILE A N 1
ATOM 705 C CA . ILE A 1 87 ? 3.692 -5.651 -14.845 1.00 98.44 87 ILE A CA 1
ATOM 706 C C . ILE A 1 87 ? 3.709 -6.856 -13.912 1.00 98.44 87 ILE A C 1
ATOM 708 O O . ILE A 1 87 ? 4.164 -6.750 -12.776 1.00 98.44 87 ILE A O 1
ATOM 712 N N . LYS A 1 88 ? 3.277 -8.021 -14.403 1.00 97.88 88 LYS A N 1
ATOM 713 C CA . LYS A 1 88 ? 3.315 -9.248 -13.610 1.00 97.88 88 LYS A CA 1
ATOM 714 C C . LYS A 1 88 ? 4.755 -9.649 -13.268 1.00 97.88 88 LYS A C 1
ATOM 716 O O . LYS A 1 88 ? 5.063 -9.831 -12.095 1.00 97.88 88 LYS A O 1
ATOM 721 N N . THR A 1 89 ? 5.656 -9.631 -14.255 1.00 98.12 89 THR A N 1
ATOM 722 C CA . THR A 1 89 ? 7.092 -9.905 -14.056 1.00 98.12 89 THR A CA 1
ATOM 723 C C . THR A 1 89 ? 7.728 -8.934 -13.056 1.00 98.12 89 THR A C 1
ATOM 725 O O . THR A 1 89 ? 8.567 -9.338 -12.249 1.00 98.12 89 THR A O 1
ATOM 728 N N . PHE A 1 90 ? 7.342 -7.653 -13.086 1.00 98.56 90 PHE A N 1
ATOM 729 C CA . PHE A 1 90 ? 7.789 -6.669 -12.101 1.00 98.56 90 PHE A CA 1
ATOM 730 C C . PHE A 1 90 ? 7.411 -7.104 -10.679 1.00 98.56 90 PHE A C 1
ATOM 732 O O . PHE A 1 90 ? 8.299 -7.247 -9.844 1.00 98.56 90 PHE A O 1
ATOM 739 N N . PHE A 1 91 ? 6.135 -7.389 -10.410 1.00 98.19 91 PHE A N 1
ATOM 740 C CA . PHE A 1 91 ? 5.705 -7.777 -9.063 1.00 98.19 91 PHE A CA 1
ATOM 741 C C . PHE A 1 91 ? 6.261 -9.133 -8.600 1.00 98.19 91 PHE A C 1
ATOM 743 O O . PHE A 1 91 ? 6.491 -9.313 -7.410 1.00 98.19 91 PHE A O 1
ATOM 750 N N . GLU A 1 92 ? 6.518 -10.064 -9.519 1.00 96.81 92 GLU A N 1
ATOM 751 C CA . GLU A 1 92 ? 7.086 -11.382 -9.198 1.00 96.81 92 GLU A CA 1
ATOM 752 C C . GLU A 1 92 ? 8.586 -11.344 -8.875 1.00 96.81 92 GLU A C 1
ATOM 754 O O . GLU A 1 92 ? 9.090 -12.234 -8.192 1.00 96.81 92 GLU A O 1
ATOM 759 N N . THR A 1 93 ? 9.327 -10.359 -9.397 1.00 97.00 93 THR A N 1
ATOM 760 C CA . THR A 1 93 ? 10.802 -10.386 -9.355 1.00 97.00 93 THR A CA 1
ATOM 761 C C . THR A 1 93 ? 11.452 -9.177 -8.697 1.00 97.00 93 THR A C 1
ATOM 763 O O . THR A 1 93 ? 12.612 -9.277 -8.300 1.00 97.00 93 THR A O 1
ATOM 766 N N . ALA A 1 94 ? 10.755 -8.045 -8.590 1.00 97.50 94 ALA A N 1
ATOM 767 C CA . ALA A 1 94 ? 11.315 -6.841 -7.995 1.00 97.50 94 ALA A CA 1
ATOM 768 C C . ALA A 1 94 ? 11.479 -6.977 -6.476 1.00 97.50 94 ALA A C 1
ATOM 770 O O . ALA A 1 94 ? 10.697 -7.653 -5.804 1.00 97.50 94 ALA A O 1
ATOM 771 N N . ASP A 1 95 ? 12.478 -6.281 -5.939 1.00 96.44 95 ASP A N 1
ATOM 772 C CA . ASP A 1 95 ? 12.672 -6.085 -4.506 1.00 96.44 95 ASP A CA 1
ATOM 773 C C . ASP A 1 95 ? 11.421 -5.447 -3.883 1.00 96.44 95 ASP A C 1
ATOM 775 O O . ASP A 1 95 ? 10.784 -4.572 -4.483 1.00 96.44 95 ASP A O 1
ATOM 779 N N . VAL A 1 96 ? 11.079 -5.871 -2.665 1.00 96.50 96 VAL A N 1
ATOM 780 C CA . VAL A 1 96 ? 9.887 -5.406 -1.943 1.00 96.50 96 VAL A CA 1
ATOM 781 C C . VAL A 1 96 ? 9.814 -3.883 -1.847 1.00 96.50 96 VAL A C 1
ATOM 783 O O . VAL A 1 96 ? 8.726 -3.325 -1.947 1.00 96.50 96 VAL A O 1
ATOM 786 N N . LYS A 1 97 ? 10.951 -3.185 -1.743 1.00 95.69 97 LYS A N 1
ATOM 787 C CA . LYS A 1 97 ? 10.977 -1.718 -1.662 1.00 95.69 97 LYS A CA 1
ATOM 788 C C . LYS A 1 97 ? 10.451 -1.050 -2.931 1.00 95.69 97 LYS A C 1
ATOM 790 O O . LYS A 1 97 ? 9.731 -0.063 -2.831 1.00 95.69 97 LYS A O 1
ATOM 795 N N . TYR A 1 98 ? 10.732 -1.604 -4.110 1.00 97.38 98 TYR A N 1
ATOM 796 C CA . TYR A 1 98 ? 10.167 -1.080 -5.357 1.00 97.38 98 TYR A CA 1
ATOM 797 C C . TYR A 1 98 ? 8.681 -1.402 -5.498 1.00 97.38 98 TYR A C 1
ATOM 799 O O . TYR A 1 98 ? 7.938 -0.614 -6.075 1.00 97.38 98 TYR A O 1
ATOM 807 N N . ARG A 1 99 ? 8.224 -2.542 -4.972 1.00 98.25 99 ARG A N 1
ATOM 808 C CA . ARG A 1 99 ? 6.797 -2.900 -4.996 1.00 98.25 99 ARG A CA 1
ATOM 809 C C . ARG A 1 99 ? 5.985 -2.037 -4.024 1.00 98.25 99 ARG A C 1
ATOM 811 O O . ARG A 1 99 ? 4.898 -1.596 -4.387 1.00 98.25 99 ARG A O 1
ATOM 818 N N . ILE A 1 100 ? 6.550 -1.717 -2.856 1.00 97.81 100 ILE A N 1
ATOM 819 C CA . ILE A 1 100 ? 6.038 -0.690 -1.935 1.00 97.81 100 ILE A CA 1
ATOM 820 C C . ILE A 1 100 ? 5.940 0.655 -2.662 1.00 97.81 100 ILE A C 1
ATOM 822 O O . ILE A 1 100 ? 4.858 1.227 -2.727 1.00 97.81 100 ILE A O 1
ATOM 826 N N . GLU A 1 101 ? 7.028 1.125 -3.279 1.00 97.12 101 GLU A N 1
ATOM 827 C CA . GLU A 1 101 ? 7.052 2.398 -4.017 1.00 97.12 101 GLU A CA 1
ATOM 828 C C . GLU A 1 101 ? 5.982 2.450 -5.121 1.00 97.12 101 GLU A C 1
ATOM 830 O O . GLU A 1 101 ? 5.298 3.458 -5.287 1.00 97.12 101 GLU A O 1
ATOM 835 N N . ALA A 1 102 ? 5.784 1.344 -5.846 1.00 98.38 102 ALA A N 1
ATOM 836 C CA . ALA A 1 102 ? 4.766 1.235 -6.886 1.00 98.38 102 ALA A CA 1
ATOM 837 C C . ALA A 1 102 ? 3.349 1.465 -6.340 1.00 98.38 102 ALA A C 1
ATOM 839 O O . ALA A 1 102 ? 2.593 2.274 -6.884 1.00 98.38 102 ALA A O 1
ATOM 840 N N . LEU A 1 103 ? 2.986 0.765 -5.260 1.00 98.44 103 LEU A N 1
ATOM 841 C CA . LEU A 1 103 ? 1.665 0.891 -4.646 1.00 98.44 103 LEU A CA 1
ATOM 842 C C . LEU A 1 103 ? 1.495 2.246 -3.954 1.00 98.44 103 LEU A C 1
ATOM 844 O O . LEU A 1 103 ? 0.430 2.853 -4.081 1.00 98.44 103 LEU A O 1
ATOM 848 N N . HIS A 1 104 ? 2.541 2.756 -3.303 1.00 97.81 104 HIS A N 1
ATOM 849 C CA . HIS A 1 104 ? 2.549 4.087 -2.703 1.00 97.81 104 HIS A CA 1
ATOM 850 C C . HIS A 1 104 ? 2.235 5.166 -3.743 1.00 97.81 104 HIS A C 1
ATOM 852 O O . HIS A 1 104 ? 1.316 5.969 -3.568 1.00 97.81 104 HIS A O 1
ATOM 858 N N . PHE A 1 105 ? 2.961 5.141 -4.862 1.00 97.25 105 PHE A N 1
ATOM 859 C CA . PHE A 1 105 ? 2.810 6.098 -5.948 1.00 97.25 105 PHE A CA 1
ATOM 860 C C . PHE A 1 105 ? 1.394 6.098 -6.533 1.00 97.25 105 PHE A C 1
ATOM 862 O O . PHE A 1 105 ? 0.829 7.171 -6.743 1.00 97.25 105 PHE A O 1
ATOM 869 N N . ILE A 1 106 ? 0.783 4.924 -6.737 1.00 97.12 106 ILE A N 1
ATOM 870 C CA . ILE A 1 106 ? -0.611 4.838 -7.199 1.00 97.12 106 ILE A CA 1
ATOM 871 C C . ILE A 1 106 ? -1.554 5.532 -6.216 1.00 97.12 106 ILE A C 1
ATOM 873 O O . ILE A 1 106 ? -2.356 6.374 -6.620 1.00 97.12 106 ILE A O 1
ATOM 877 N N . GLY A 1 107 ? -1.468 5.198 -4.927 1.00 96.31 107 GLY A N 1
ATOM 878 C CA . GLY A 1 107 ? -2.360 5.775 -3.926 1.00 96.31 107 GLY A CA 1
ATOM 879 C C . GLY A 1 107 ? -2.173 7.284 -3.782 1.00 96.31 107 GLY A C 1
ATOM 880 O O . GLY A 1 107 ? -3.153 8.020 -3.666 1.00 96.31 107 GLY A O 1
ATOM 881 N N . PHE A 1 108 ? -0.927 7.757 -3.854 1.00 94.88 108 PHE A N 1
ATOM 882 C CA . PHE A 1 108 ? -0.614 9.181 -3.869 1.00 94.88 108 PHE A CA 1
ATOM 883 C C . PHE A 1 108 ? -1.205 9.880 -5.102 1.00 94.88 108 PHE A C 1
ATOM 885 O O . PHE A 1 108 ? -1.875 10.902 -4.959 1.00 94.88 108 PHE A O 1
ATOM 892 N N . ALA A 1 109 ? -1.032 9.308 -6.298 1.00 93.81 109 ALA A N 1
ATOM 893 C CA . ALA A 1 109 ? -1.582 9.854 -7.537 1.00 93.81 109 ALA A CA 1
ATOM 894 C C . ALA A 1 109 ? -3.117 9.946 -7.493 1.00 93.81 109 ALA A C 1
ATOM 896 O O . ALA A 1 109 ? -3.665 10.998 -7.808 1.00 93.81 109 ALA A O 1
ATOM 897 N N . LEU A 1 110 ? -3.801 8.899 -7.015 1.00 93.88 110 LEU A N 1
ATOM 898 C CA . LEU A 1 110 ? -5.259 8.895 -6.823 1.00 93.88 110 LEU A CA 1
ATOM 899 C C . LEU A 1 110 ? -5.742 9.973 -5.848 1.00 93.88 110 LEU A C 1
ATOM 901 O O . LEU A 1 110 ? -6.858 10.467 -5.958 1.00 93.88 110 LEU A O 1
ATOM 905 N N . LYS A 1 111 ? -4.927 10.302 -4.847 1.00 90.88 111 LYS A N 1
ATOM 906 C CA . LYS A 1 111 ? -5.270 11.296 -3.831 1.00 90.88 111 LYS A CA 1
ATOM 907 C C . LYS A 1 111 ? -5.063 12.731 -4.336 1.00 90.88 111 LYS A C 1
ATOM 909 O O . LYS A 1 111 ? -5.800 13.635 -3.934 1.00 90.88 111 LYS A O 1
ATOM 914 N N . GLU A 1 112 ? -4.032 12.963 -5.144 1.00 88.31 112 GLU A N 1
ATOM 915 C CA . GLU A 1 112 ? -3.724 14.288 -5.695 1.00 88.31 112 GLU A CA 1
ATOM 916 C C . GLU A 1 112 ? -4.572 14.619 -6.928 1.00 88.31 112 GLU A C 1
ATOM 918 O O . GLU A 1 112 ? -4.973 15.774 -7.104 1.00 88.31 112 GLU A O 1
ATOM 923 N N . ASP A 1 113 ? -4.900 13.622 -7.752 1.00 79.81 113 ASP A N 1
ATOM 924 C CA . ASP A 1 113 ? -5.768 13.810 -8.908 1.00 79.81 113 ASP A CA 1
ATOM 925 C C . ASP A 1 113 ? -7.241 13.885 -8.486 1.00 79.81 113 ASP A C 1
ATOM 927 O O . ASP A 1 113 ? -7.933 12.887 -8.306 1.00 79.81 113 ASP A O 1
ATOM 931 N N . LYS A 1 114 ? -7.726 15.118 -8.320 1.00 62.75 114 LYS A N 1
ATOM 932 C CA . LYS A 1 114 ? -9.134 15.412 -8.012 1.00 62.75 114 LYS A CA 1
ATOM 933 C C . LYS A 1 114 ? -10.029 15.458 -9.251 1.00 62.75 114 LYS A C 1
ATOM 935 O O . LYS A 1 114 ? -11.208 15.791 -9.114 1.00 62.75 114 LYS A O 1
ATOM 940 N N . SER A 1 115 ? -9.489 15.222 -10.449 1.00 60.16 115 SER A N 1
ATOM 941 C CA . SER A 1 115 ? -10.330 15.068 -11.634 1.00 60.16 115 SER A CA 1
ATOM 942 C C . SER A 1 115 ? -11.096 13.744 -11.553 1.00 60.16 115 SER A C 1
ATOM 944 O O . SER A 1 115 ? -10.722 12.848 -10.795 1.00 60.16 115 SER A O 1
ATOM 946 N N . GLU A 1 116 ? -12.213 13.627 -12.277 1.00 59.41 116 GLU A N 1
ATOM 947 C CA . GLU A 1 116 ? -12.976 12.377 -12.345 1.00 59.41 116 GLU A CA 1
ATOM 948 C C . GLU A 1 116 ? -12.078 11.267 -12.910 1.00 59.41 116 GLU A C 1
ATOM 950 O O . GLU A 1 116 ? -11.924 11.109 -14.124 1.00 59.41 116 GLU A O 1
ATOM 955 N N . THR A 1 117 ? -11.446 10.509 -12.009 1.00 70.25 117 THR A N 1
ATOM 956 C CA . THR A 1 117 ? -10.679 9.321 -12.367 1.00 70.25 117 THR A CA 1
ATOM 957 C C . THR A 1 117 ? -11.628 8.385 -13.100 1.00 70.25 117 THR A C 1
ATOM 959 O O . THR A 1 117 ? -12.687 8.025 -12.584 1.00 70.25 117 THR A O 1
ATOM 962 N N . ARG A 1 118 ? -11.269 8.016 -14.331 1.00 81.56 118 ARG A N 1
ATOM 963 C CA . ARG A 1 118 ? -12.128 7.192 -15.187 1.00 81.56 118 ARG A CA 1
ATOM 964 C C . ARG A 1 118 ? -12.384 5.844 -14.518 1.00 81.56 118 ARG A C 1
ATOM 966 O O . ARG A 1 118 ? -11.454 5.231 -14.000 1.00 81.56 118 ARG A O 1
ATOM 973 N N . GLU A 1 119 ? -13.618 5.356 -14.593 1.00 89.12 119 GLU A N 1
ATOM 974 C CA . GLU A 1 119 ? -14.026 4.075 -13.999 1.00 89.12 119 GLU A CA 1
ATOM 975 C C . GLU A 1 119 ? -13.121 2.910 -14.445 1.00 89.12 119 GLU A C 1
ATOM 977 O O . GLU A 1 119 ? -12.673 2.118 -13.620 1.00 89.12 119 GLU A O 1
ATOM 982 N N . GLU A 1 120 ? -12.712 2.902 -15.718 1.00 92.38 120 GLU A N 1
ATOM 983 C CA . GLU A 1 120 ? -11.768 1.924 -16.280 1.00 92.38 120 GLU A CA 1
ATOM 984 C C . GLU A 1 120 ? -10.408 1.892 -15.560 1.00 92.38 120 GLU A C 1
ATOM 986 O O . GLU A 1 120 ? -9.798 0.830 -15.426 1.00 92.38 120 GLU A O 1
ATOM 991 N N . VAL A 1 121 ? -9.917 3.048 -15.098 1.00 93.81 121 VAL A N 1
ATOM 992 C CA . VAL A 1 121 ? -8.659 3.147 -14.343 1.00 93.81 121 VAL A CA 1
ATOM 993 C C . VAL A 1 121 ? -8.846 2.505 -12.974 1.00 93.81 121 VAL A C 1
ATOM 995 O O . VAL A 1 121 ? -8.041 1.666 -12.572 1.00 93.81 121 VAL A O 1
ATOM 998 N N . LEU A 1 122 ? -9.935 2.844 -12.277 1.00 95.12 122 LEU A N 1
ATOM 999 C CA . LEU A 1 122 ? -10.240 2.273 -10.966 1.00 95.12 122 LEU A CA 1
ATOM 1000 C C . LEU A 1 122 ? -10.405 0.754 -11.042 1.00 95.12 122 LEU A C 1
ATOM 1002 O O . LEU A 1 122 ? -9.891 0.052 -10.176 1.00 95.12 122 LEU A O 1
ATOM 1006 N N . ASP A 1 123 ? -11.053 0.231 -12.080 1.00 95.94 123 ASP A N 1
ATOM 1007 C CA . ASP A 1 123 ? -11.231 -1.211 -12.247 1.00 95.94 123 ASP A CA 1
ATOM 1008 C C . ASP A 1 123 ? -9.910 -1.943 -12.507 1.00 95.94 123 ASP A C 1
ATOM 1010 O O . ASP A 1 123 ? -9.653 -2.978 -11.887 1.00 95.94 123 ASP A O 1
ATOM 1014 N N . ARG A 1 124 ? -9.003 -1.381 -13.319 1.00 97.25 124 ARG A N 1
ATOM 1015 C CA . ARG A 1 124 ? -7.643 -1.935 -13.471 1.00 97.25 124 ARG A CA 1
ATOM 1016 C C . ARG A 1 124 ? -6.870 -1.922 -12.156 1.00 97.25 124 ARG A C 1
ATOM 1018 O O . ARG A 1 124 ? -6.152 -2.876 -11.852 1.00 97.25 124 ARG A O 1
ATOM 1025 N N . LEU A 1 125 ? -7.003 -0.862 -11.364 1.00 97.81 125 LEU A N 1
ATOM 1026 C CA . LEU A 1 125 ? -6.335 -0.768 -10.069 1.00 97.81 125 LEU A CA 1
ATOM 1027 C C . LEU A 1 125 ? -6.908 -1.759 -9.048 1.00 97.81 125 LEU A C 1
ATOM 1029 O O . LEU A 1 125 ? -6.132 -2.343 -8.296 1.00 97.81 125 LEU A O 1
ATOM 1033 N N . LYS A 1 126 ? -8.221 -2.032 -9.066 1.00 98.25 126 LYS A N 1
ATOM 1034 C CA . LYS A 1 126 ? -8.824 -3.119 -8.272 1.00 98.25 126 LYS A CA 1
ATOM 1035 C C . LYS A 1 126 ? -8.273 -4.486 -8.682 1.00 98.25 126 LYS A C 1
ATOM 1037 O O . LYS A 1 126 ? -7.912 -5.262 -7.809 1.00 98.25 126 LYS A O 1
ATOM 1042 N N . ILE A 1 127 ? -8.137 -4.755 -9.985 1.00 98.12 127 ILE A N 1
ATOM 1043 C CA . ILE A 1 127 ? -7.545 -6.010 -10.490 1.00 98.12 127 ILE A CA 1
ATOM 1044 C C . ILE A 1 127 ? -6.104 -6.175 -9.994 1.00 98.12 127 ILE A C 1
ATOM 1046 O O . ILE A 1 127 ? -5.729 -7.249 -9.524 1.00 98.12 127 ILE A O 1
ATOM 1050 N N . LEU A 1 128 ? -5.303 -5.106 -10.063 1.00 98.50 128 LEU A N 1
ATOM 1051 C CA . LEU A 1 128 ? -3.941 -5.122 -9.534 1.00 98.50 128 LEU A CA 1
ATOM 1052 C C . LEU A 1 128 ? -3.940 -5.395 -8.029 1.00 98.50 128 LEU A C 1
ATOM 1054 O O . LEU A 1 128 ? -3.178 -6.236 -7.558 1.00 98.50 128 LEU A O 1
ATOM 1058 N N . TRP A 1 129 ? -4.801 -4.699 -7.291 1.00 98.50 129 TRP A N 1
ATOM 1059 C CA . TRP A 1 129 ? -4.918 -4.848 -5.849 1.00 98.50 129 TRP A CA 1
ATOM 1060 C C . TRP A 1 129 ? -5.291 -6.278 -5.444 1.00 98.50 129 TRP A C 1
ATOM 1062 O O . TRP A 1 129 ? -4.607 -6.881 -4.620 1.00 98.50 129 TRP A O 1
ATOM 1072 N N . ASP A 1 130 ? -6.321 -6.853 -6.064 1.00 98.25 130 ASP A N 1
ATOM 1073 C CA . ASP A 1 130 ? -6.785 -8.210 -5.770 1.00 98.25 130 ASP A CA 1
ATOM 1074 C C . ASP A 1 130 ? -5.710 -9.258 -6.093 1.00 98.25 130 ASP A C 1
ATOM 1076 O O . ASP A 1 130 ? -5.523 -10.212 -5.330 1.00 98.25 130 ASP A O 1
ATOM 1080 N N . TYR A 1 131 ? -4.951 -9.055 -7.176 1.00 97.75 131 TYR A N 1
ATOM 1081 C CA . TYR A 1 131 ? -3.786 -9.877 -7.496 1.00 97.75 131 TYR A CA 1
ATOM 1082 C C . TYR A 1 131 ? -2.729 -9.818 -6.387 1.00 97.75 131 TYR A C 1
ATOM 1084 O O . TYR A 1 131 ? -2.314 -10.866 -5.890 1.00 97.75 131 TYR A O 1
ATOM 1092 N N . ARG A 1 132 ? -2.320 -8.614 -5.960 1.00 97.81 132 ARG A N 1
ATOM 1093 C CA . ARG A 1 132 ? -1.291 -8.456 -4.917 1.00 97.81 132 ARG A CA 1
ATOM 1094 C C . ARG A 1 132 ? -1.743 -9.000 -3.572 1.00 97.81 132 ARG A C 1
ATOM 1096 O O . ARG A 1 132 ? -0.991 -9.716 -2.918 1.00 97.81 132 ARG A O 1
ATOM 1103 N N . LEU A 1 133 ? -2.981 -8.720 -3.181 1.00 97.69 133 LEU A N 1
ATOM 1104 C CA . LEU A 1 133 ? -3.542 -9.226 -1.937 1.00 97.69 133 LEU A CA 1
ATOM 1105 C C . LEU A 1 133 ? -3.561 -10.759 -1.923 1.00 97.69 133 LEU A C 1
ATOM 1107 O O . LEU A 1 133 ? -3.141 -11.363 -0.942 1.00 97.69 133 LEU A O 1
ATOM 1111 N N . THR A 1 134 ? -3.996 -11.391 -3.016 1.00 96.88 134 THR A N 1
ATOM 1112 C CA . THR A 1 134 ? -4.044 -12.858 -3.121 1.00 96.88 134 THR A CA 1
ATOM 1113 C C . THR A 1 134 ? -2.653 -13.485 -3.018 1.00 96.88 134 THR A C 1
ATOM 1115 O O . THR A 1 134 ? -2.483 -14.474 -2.306 1.00 96.88 134 THR A O 1
ATOM 1118 N N . ASP A 1 135 ? -1.663 -12.893 -3.686 1.00 95.50 135 ASP A N 1
ATOM 1119 C CA . ASP A 1 135 ? -0.277 -13.374 -3.704 1.00 95.50 135 ASP A CA 1
ATOM 1120 C C . ASP A 1 135 ? 0.390 -13.306 -2.315 1.00 95.50 135 ASP A C 1
ATOM 1122 O O . ASP A 1 135 ? 1.167 -14.180 -1.933 1.00 95.50 135 ASP A O 1
ATOM 1126 N N . LEU A 1 136 ? 0.039 -12.299 -1.509 1.00 96.06 136 LEU A N 1
ATOM 1127 C CA . LEU A 1 136 ? 0.745 -11.991 -0.261 1.00 96.06 136 LEU A CA 1
ATOM 1128 C C . LEU A 1 136 ? 0.084 -12.480 1.025 1.00 96.06 136 LEU A C 1
ATOM 1130 O O . LEU A 1 136 ? 0.728 -12.504 2.077 1.00 96.06 136 LEU A O 1
ATOM 1134 N N . VAL A 1 137 ? -1.174 -12.925 0.979 1.00 92.38 137 VAL A N 1
ATOM 1135 C CA . VAL A 1 137 ? -1.869 -13.465 2.166 1.00 92.38 137 VAL A CA 1
ATOM 1136 C C . VAL A 1 137 ? -1.065 -14.584 2.843 1.00 92.38 137 VAL A C 1
ATOM 1138 O O . VAL A 1 137 ? -1.083 -14.690 4.067 1.00 92.38 137 VAL A O 1
ATOM 1141 N N . SER A 1 138 ? -0.338 -15.394 2.066 1.00 90.88 138 SER A N 1
ATOM 1142 C CA . SER A 1 138 ? 0.464 -16.518 2.578 1.00 90.88 138 SER A CA 1
ATOM 1143 C C . SER A 1 138 ? 1.981 -16.318 2.454 1.00 90.88 138 SER A C 1
ATOM 1145 O O . SER A 1 138 ? 2.731 -17.269 2.676 1.00 90.88 138 SER A O 1
ATOM 1147 N N . SER A 1 139 ? 2.448 -15.118 2.091 1.00 94.00 139 SER A N 1
ATOM 1148 C CA . SER A 1 139 ? 3.882 -14.824 1.997 1.00 94.00 139 SER A CA 1
ATOM 1149 C C . SER A 1 139 ? 4.499 -14.539 3.371 1.00 94.00 139 SER A C 1
ATOM 1151 O O . SER A 1 139 ? 3.813 -14.460 4.391 1.00 94.00 139 SER A O 1
ATOM 1153 N N . ASP A 1 140 ? 5.818 -14.356 3.417 1.00 96.19 140 ASP A N 1
ATOM 1154 C CA . ASP A 1 140 ? 6.483 -13.885 4.628 1.00 96.19 140 ASP A CA 1
ATOM 1155 C C . ASP A 1 140 ? 6.148 -12.414 4.941 1.00 96.19 140 ASP A C 1
ATOM 1157 O O . ASP A 1 140 ? 5.668 -11.652 4.096 1.00 96.19 140 ASP A O 1
ATOM 1161 N N . LYS A 1 141 ? 6.442 -12.020 6.186 1.00 94.00 141 LYS A N 1
ATOM 1162 C CA . LYS A 1 141 ? 6.137 -10.688 6.721 1.00 94.00 141 LYS A CA 1
ATOM 1163 C C . LYS A 1 141 ? 6.860 -9.553 6.009 1.00 94.00 141 LYS A C 1
ATOM 1165 O O . LYS A 1 141 ? 6.365 -8.435 6.059 1.00 94.00 141 LYS A O 1
ATOM 1170 N N . GLU A 1 142 ? 8.030 -9.800 5.419 1.00 94.81 142 GLU A N 1
ATOM 1171 C CA . GLU A 1 142 ? 8.747 -8.749 4.698 1.00 94.81 142 GLU A CA 1
ATOM 1172 C C . GLU A 1 142 ? 7.983 -8.406 3.425 1.00 94.81 142 GLU A C 1
ATOM 1174 O O . GLU A 1 142 ? 7.662 -7.244 3.202 1.00 94.81 142 GLU A O 1
ATOM 1179 N N . ASN A 1 143 ? 7.591 -9.423 2.655 1.00 96.06 143 ASN A N 1
ATOM 1180 C CA . ASN A 1 143 ? 6.799 -9.239 1.441 1.00 96.06 143 ASN A CA 1
ATOM 1181 C C . ASN A 1 143 ? 5.397 -8.665 1.716 1.00 96.06 143 ASN A C 1
ATOM 1183 O O . ASN A 1 143 ? 4.900 -7.871 0.921 1.00 96.06 143 ASN A O 1
ATOM 1187 N N . GLN A 1 144 ? 4.785 -8.986 2.860 1.00 97.00 144 GLN A N 1
ATOM 1188 C CA . GLN A 1 144 ? 3.480 -8.436 3.256 1.00 97.00 144 GLN A CA 1
ATOM 1189 C C . GLN A 1 144 ? 3.482 -6.920 3.495 1.00 97.00 144 GLN A C 1
ATOM 1191 O O . GLN A 1 144 ? 2.411 -6.315 3.457 1.00 97.00 144 GLN A O 1
ATOM 1196 N N . LYS A 1 145 ? 4.647 -6.289 3.706 1.00 96.19 145 LYS A N 1
ATOM 1197 C CA . LYS A 1 145 ? 4.736 -4.840 3.954 1.00 96.19 145 LYS A CA 1
ATOM 1198 C C . LYS A 1 145 ? 4.172 -3.995 2.817 1.00 96.19 145 LYS A C 1
ATOM 1200 O O . LYS A 1 145 ? 3.656 -2.918 3.083 1.00 96.19 145 LYS A O 1
ATOM 1205 N N . GLU A 1 146 ? 4.214 -4.463 1.568 1.00 96.62 146 GLU A N 1
ATOM 1206 C CA . GLU A 1 146 ? 3.628 -3.696 0.457 1.00 96.62 146 GLU A CA 1
ATOM 1207 C C . GLU A 1 146 ? 2.110 -3.516 0.593 1.00 96.62 146 GLU A C 1
ATOM 1209 O O . GLU A 1 146 ? 1.571 -2.526 0.106 1.00 96.62 146 GLU A O 1
ATOM 1214 N N . LEU A 1 147 ? 1.418 -4.410 1.311 1.00 98.25 147 LEU A N 1
ATOM 1215 C CA . LEU A 1 147 ? -0.016 -4.268 1.561 1.00 98.25 147 LEU A CA 1
ATOM 1216 C C . LEU A 1 147 ? -0.333 -3.071 2.466 1.00 98.25 147 LEU A C 1
ATOM 1218 O O . LEU A 1 147 ? -1.447 -2.554 2.409 1.00 98.25 147 LEU A O 1
ATOM 1222 N N . GLU A 1 148 ? 0.626 -2.605 3.275 1.00 97.88 148 GLU A N 1
ATOM 1223 C CA . GLU A 1 148 ? 0.440 -1.434 4.138 1.00 97.88 148 GLU A CA 1
ATOM 1224 C C . GLU A 1 148 ? 0.138 -0.176 3.311 1.00 97.88 148 GLU A C 1
ATOM 1226 O O . GLU A 1 148 ? -0.634 0.673 3.759 1.00 97.88 148 GLU A O 1
ATOM 1231 N N . GLU A 1 149 ? 0.632 -0.088 2.071 1.00 98.12 149 GLU A N 1
ATOM 1232 C CA . GLU A 1 149 ? 0.373 1.037 1.161 1.00 98.12 149 GLU A CA 1
ATOM 1233 C C . GLU A 1 149 ? -1.100 1.180 0.765 1.00 98.12 149 GLU A C 1
ATOM 1235 O O . GLU A 1 149 ? -1.514 2.220 0.252 1.00 98.12 149 GLU A O 1
ATOM 1240 N N . PHE A 1 150 ? -1.956 0.204 1.084 1.00 98.50 150 PHE A N 1
ATOM 1241 C CA . PHE A 1 150 ? -3.395 0.415 0.970 1.00 98.50 150 PHE A CA 1
ATOM 1242 C C . PHE A 1 150 ? -3.903 1.567 1.840 1.00 98.50 150 PHE A C 1
ATOM 1244 O O . PHE A 1 150 ? -4.981 2.094 1.577 1.00 98.50 150 PHE A O 1
ATOM 1251 N N . GLY A 1 151 ? -3.161 1.983 2.871 1.00 97.94 151 GLY A N 1
ATOM 1252 C CA . GLY A 1 151 ? -3.545 3.125 3.695 1.00 97.94 151 GLY A CA 1
ATOM 1253 C C . GLY A 1 151 ? -3.743 4.404 2.874 1.00 97.94 151 GLY A C 1
ATOM 1254 O O . GLY A 1 151 ? -4.773 5.071 3.013 1.00 97.94 151 GLY A O 1
ATOM 1255 N N . ILE A 1 152 ? -2.827 4.708 1.949 1.00 97.44 152 ILE A N 1
ATOM 1256 C CA . ILE A 1 152 ? -2.939 5.875 1.068 1.00 97.44 152 ILE A CA 1
ATOM 1257 C C . ILE A 1 152 ? -4.029 5.682 -0.002 1.00 97.44 152 ILE A C 1
ATOM 1259 O O . ILE A 1 152 ? -4.752 6.628 -0.316 1.00 97.44 152 ILE A O 1
ATOM 1263 N N . TRP A 1 153 ? -4.254 4.450 -0.479 1.00 97.88 153 TRP A N 1
ATOM 1264 C CA . TRP A 1 153 ? -5.375 4.126 -1.378 1.00 97.88 153 TRP A CA 1
ATOM 1265 C C . TRP A 1 153 ? -6.719 4.341 -0.690 1.00 97.88 153 TRP A C 1
ATOM 1267 O O . TRP A 1 153 ? -7.618 4.970 -1.249 1.00 97.88 153 TRP A O 1
ATOM 1277 N N . PHE A 1 154 ? -6.852 3.863 0.546 1.00 98.06 154 PHE A N 1
ATOM 1278 C CA . PHE A 1 154 ? -8.025 4.074 1.373 1.00 98.06 154 PHE A CA 1
ATOM 1279 C C . PHE A 1 154 ? -8.260 5.574 1.563 1.00 98.06 154 PHE A C 1
ATOM 1281 O O . PHE A 1 154 ? -9.357 6.050 1.276 1.00 98.06 154 PHE A O 1
ATOM 1288 N N . ALA A 1 155 ? -7.234 6.338 1.942 1.00 96.19 155 ALA A N 1
ATOM 1289 C CA . ALA A 1 155 ? -7.328 7.781 2.161 1.00 96.19 155 ALA A CA 1
ATOM 1290 C C . ALA A 1 155 ? -7.616 8.614 0.892 1.00 96.19 155 ALA A C 1
ATOM 1292 O O . ALA A 1 155 ? -8.094 9.741 1.013 1.00 96.19 155 ALA A O 1
ATOM 1293 N N . SER A 1 156 ? -7.378 8.077 -0.312 1.00 94.50 156 SER A N 1
ATOM 1294 C CA . SER A 1 156 ? -7.578 8.799 -1.583 1.00 94.50 156 SER A CA 1
ATOM 1295 C C . SER A 1 156 ? -9.029 9.206 -1.864 1.00 94.50 156 SER A C 1
ATOM 1297 O O . SER A 1 156 ? -9.267 10.176 -2.573 1.00 94.50 156 SER A O 1
ATOM 1299 N N . ASN A 1 157 ? -10.008 8.481 -1.308 1.00 93.19 157 ASN A N 1
ATOM 1300 C CA . ASN A 1 157 ? -11.438 8.598 -1.645 1.00 93.19 157 ASN A CA 1
ATOM 1301 C C . ASN A 1 157 ? -11.797 8.280 -3.107 1.00 93.19 157 ASN A C 1
ATOM 1303 O O . ASN A 1 157 ? -12.937 8.504 -3.503 1.00 93.19 157 ASN A O 1
ATOM 1307 N N . ALA A 1 158 ? -10.878 7.689 -3.874 1.00 93.62 158 ALA A N 1
ATOM 1308 C CA . ALA A 1 158 ? -11.128 7.310 -5.263 1.00 93.62 158 ALA A CA 1
ATOM 1309 C C . ALA A 1 158 ? -12.096 6.118 -5.408 1.00 93.62 158 ALA A C 1
ATOM 1311 O O . ALA A 1 158 ? -12.759 5.968 -6.429 1.00 93.62 158 ALA A O 1
ATOM 1312 N N . PHE A 1 159 ? -12.199 5.263 -4.386 1.00 94.88 159 PHE A N 1
ATOM 1313 C CA . PHE A 1 159 ? -13.032 4.058 -4.406 1.00 94.88 159 PHE A CA 1
ATOM 1314 C C . PHE A 1 159 ? -14.286 4.202 -3.542 1.00 94.88 159 PHE A C 1
ATOM 1316 O O . PHE A 1 159 ? -14.295 4.927 -2.546 1.00 94.88 159 PHE A O 1
ATOM 1323 N N . SER A 1 160 ? -15.326 3.422 -3.866 1.00 95.31 160 SER A N 1
ATOM 1324 C CA . SER A 1 160 ? -16.522 3.308 -3.027 1.00 95.31 160 SER A CA 1
ATOM 1325 C C . SER A 1 160 ? -16.153 2.914 -1.596 1.00 95.31 160 SER A C 1
ATOM 1327 O O . SER A 1 160 ? -15.326 2.019 -1.393 1.00 95.31 160 SER A O 1
ATOM 1329 N N . ASN A 1 161 ? -16.830 3.514 -0.620 1.00 96.06 161 ASN A N 1
ATOM 1330 C CA . ASN A 1 161 ? -16.592 3.261 0.799 1.00 96.06 161 ASN A CA 1
ATOM 1331 C C . ASN A 1 161 ? -16.688 1.776 1.182 1.00 96.06 161 ASN A C 1
ATOM 1333 O O . ASN A 1 161 ? -15.841 1.311 1.941 1.00 96.06 161 ASN A O 1
ATOM 1337 N N . ASP A 1 162 ? -17.645 1.034 0.614 1.00 96.69 162 ASP A N 1
ATOM 1338 C CA . ASP A 1 162 ? -17.835 -0.397 0.898 1.00 96.69 162 ASP A CA 1
ATOM 1339 C C . ASP A 1 162 ? -16.615 -1.224 0.465 1.00 96.69 162 ASP A C 1
ATOM 1341 O O . ASP A 1 162 ? -16.053 -1.984 1.254 1.00 96.69 162 ASP A O 1
ATOM 1345 N N . TRP A 1 163 ? -16.143 -1.027 -0.772 1.00 97.62 163 TRP A N 1
ATOM 1346 C CA . TRP A 1 163 ? -14.944 -1.704 -1.276 1.00 97.62 163 TRP A CA 1
ATOM 1347 C C . TRP A 1 163 ? -13.686 -1.305 -0.495 1.00 97.62 163 TRP A C 1
ATOM 1349 O O . TRP A 1 163 ? -12.859 -2.158 -0.161 1.00 97.62 163 TRP A O 1
ATOM 1359 N N . ALA A 1 164 ? -13.541 -0.012 -0.192 1.00 97.94 164 ALA A N 1
ATOM 1360 C CA . ALA A 1 164 ? -12.355 0.521 0.462 1.00 97.94 164 ALA A CA 1
ATOM 1361 C C . ALA A 1 164 ? -12.220 -0.005 1.899 1.00 97.94 164 ALA A C 1
ATOM 1363 O O . ALA A 1 164 ? -11.152 -0.482 2.277 1.00 97.94 164 ALA A O 1
ATOM 1364 N N . ILE A 1 165 ? -13.292 0.028 2.698 1.00 97.94 165 ILE A N 1
ATOM 1365 C CA . ILE A 1 165 ? -13.221 -0.420 4.094 1.00 97.94 165 ILE A CA 1
ATOM 1366 C C . ILE A 1 165 ? -13.059 -1.940 4.207 1.00 97.94 165 ILE A C 1
ATOM 1368 O O . ILE A 1 165 ? -12.287 -2.405 5.044 1.00 97.94 165 ILE A O 1
ATOM 1372 N N . ALA A 1 166 ? -13.691 -2.713 3.316 1.00 97.69 166 ALA A N 1
ATOM 1373 C CA . ALA A 1 166 ? -13.533 -4.165 3.280 1.00 97.69 166 ALA A CA 1
ATOM 1374 C C . ALA A 1 166 ? -12.084 -4.580 2.976 1.00 97.69 166 ALA A C 1
ATOM 1376 O O . ALA A 1 166 ? -11.559 -5.507 3.592 1.00 97.69 166 ALA A O 1
ATOM 1377 N N . ASN A 1 167 ? -11.409 -3.892 2.049 1.00 98.31 167 ASN A N 1
ATOM 1378 C CA . ASN A 1 167 ? -10.003 -4.170 1.752 1.00 98.31 167 ASN A CA 1
ATOM 1379 C C . ASN A 1 167 ? -9.060 -3.678 2.852 1.00 98.31 167 ASN A C 1
ATOM 1381 O O . ASN A 1 167 ? -8.125 -4.399 3.195 1.00 98.31 167 ASN A O 1
ATOM 1385 N N . LEU A 1 168 ? -9.348 -2.535 3.482 1.00 98.50 168 LEU A N 1
ATOM 1386 C CA . LEU A 1 168 ? -8.573 -2.070 4.633 1.00 98.50 168 LEU A CA 1
ATOM 1387 C C . LEU A 1 168 ? -8.601 -3.095 5.777 1.00 98.50 168 LEU A C 1
ATOM 1389 O O . LEU A 1 168 ? -7.563 -3.379 6.368 1.00 98.50 168 LEU A O 1
ATOM 1393 N N . GLN A 1 169 ? -9.759 -3.696 6.063 1.00 97.81 169 GLN A N 1
ATOM 1394 C CA . GLN A 1 169 ? -9.856 -4.752 7.073 1.00 97.81 169 GLN A CA 1
ATOM 1395 C C . GLN A 1 169 ? -8.977 -5.959 6.737 1.00 97.81 169 GLN A C 1
ATOM 1397 O O . GLN A 1 169 ? -8.273 -6.455 7.613 1.00 97.81 169 GLN A O 1
ATOM 1402 N N . LYS A 1 170 ? -8.985 -6.420 5.478 1.00 97.81 170 LYS A N 1
ATOM 1403 C CA . LYS A 1 170 ? -8.131 -7.538 5.041 1.00 97.81 170 LYS A CA 1
ATOM 1404 C C . LYS A 1 170 ? -6.650 -7.216 5.239 1.00 97.81 170 LYS A C 1
ATOM 1406 O O . LYS A 1 170 ? -5.928 -8.045 5.781 1.00 97.81 170 LYS A O 1
ATOM 1411 N N . VAL A 1 171 ? -6.223 -6.010 4.857 1.00 97.88 171 VAL A N 1
ATOM 1412 C CA . VAL A 1 171 ? -4.843 -5.539 5.056 1.00 97.88 171 VAL A CA 1
ATOM 1413 C C . VAL A 1 171 ? -4.486 -5.548 6.532 1.00 97.88 171 VAL A C 1
ATOM 1415 O O . VAL A 1 171 ? -3.523 -6.197 6.920 1.00 97.88 171 VAL A O 1
ATOM 1418 N N . LEU A 1 172 ? -5.296 -4.903 7.372 1.00 97.56 172 LEU A N 1
ATOM 1419 C CA . LEU A 1 172 ? -5.009 -4.770 8.796 1.00 97.56 172 LEU A CA 1
ATOM 1420 C C . LEU A 1 172 ? -5.006 -6.112 9.539 1.00 97.56 172 LEU A C 1
ATOM 1422 O O . LEU A 1 172 ? -4.259 -6.264 10.498 1.00 97.56 172 LEU A O 1
ATOM 1426 N N . VAL A 1 173 ? -5.772 -7.107 9.089 1.00 95.94 173 VAL A N 1
ATOM 1427 C CA . VAL A 1 173 ? -5.685 -8.473 9.633 1.00 95.94 173 VAL A CA 1
ATOM 1428 C C . VAL A 1 173 ? -4.326 -9.121 9.335 1.00 95.94 173 VAL A C 1
ATOM 1430 O O . VAL A 1 173 ? -3.826 -9.890 10.155 1.00 95.94 173 VAL A O 1
ATOM 1433 N N . ILE A 1 174 ? -3.722 -8.818 8.184 1.00 95.88 174 ILE A N 1
ATOM 1434 C CA . ILE A 1 174 ? -2.444 -9.398 7.746 1.00 95.88 174 ILE A CA 1
ATOM 1435 C C . ILE A 1 174 ? -1.263 -8.638 8.360 1.00 95.88 174 ILE A C 1
ATOM 1437 O O . ILE A 1 174 ? -0.379 -9.236 8.974 1.00 95.88 174 ILE A O 1
ATOM 1441 N N . THR A 1 175 ? -1.245 -7.317 8.198 1.00 95.62 175 THR A N 1
ATOM 1442 C CA . THR A 1 175 ? -0.088 -6.463 8.505 1.00 95.62 175 THR A CA 1
ATOM 1443 C C . THR A 1 175 ? -0.188 -5.802 9.876 1.00 95.62 175 THR A C 1
ATOM 1445 O O . THR A 1 175 ? 0.829 -5.422 10.453 1.00 95.62 175 THR A O 1
ATOM 1448 N N . GLN A 1 176 ? -1.409 -5.644 10.404 1.00 95.31 176 GLN A N 1
ATOM 1449 C CA . GLN A 1 176 ? -1.726 -4.818 11.578 1.00 95.31 176 GLN A CA 1
ATOM 1450 C C . GLN A 1 176 ? -1.296 -3.352 11.435 1.00 95.31 176 GLN A C 1
ATOM 1452 O O . GLN A 1 176 ? -1.214 -2.624 12.425 1.00 95.31 176 GLN A O 1
ATOM 1457 N N . ASN A 1 177 ? -1.021 -2.917 10.205 1.00 94.50 177 ASN A N 1
ATOM 1458 C CA . ASN A 1 177 ? -0.514 -1.593 9.902 1.00 94.50 177 ASN A CA 1
ATOM 1459 C C . ASN A 1 177 ? -1.026 -1.101 8.544 1.00 94.50 177 ASN A C 1
ATOM 1461 O O . ASN A 1 177 ? -1.351 -1.887 7.654 1.00 94.50 177 ASN A O 1
ATOM 1465 N N . ALA A 1 178 ? -1.102 0.211 8.387 1.00 95.31 178 ALA A N 1
ATOM 1466 C CA . ALA A 1 178 ? -1.455 0.846 7.130 1.00 95.31 178 ALA A CA 1
ATOM 1467 C C . ALA A 1 178 ? -0.690 2.162 7.018 1.00 95.31 178 ALA A C 1
ATOM 1469 O O . ALA A 1 178 ? -0.579 2.897 7.997 1.00 95.31 178 ALA A O 1
ATOM 1470 N N . ASN A 1 179 ? -0.180 2.460 5.830 1.00 93.88 179 ASN A N 1
ATOM 1471 C CA . ASN A 1 179 ? 0.637 3.628 5.560 1.00 93.88 179 ASN A CA 1
ATOM 1472 C C . ASN A 1 179 ? -0.108 4.610 4.637 1.00 93.88 179 ASN A C 1
ATOM 1474 O O . ASN A 1 179 ? -0.535 4.208 3.554 1.00 93.88 179 ASN A O 1
ATOM 1478 N N . PRO A 1 180 ? -0.253 5.893 5.013 1.00 93.50 180 PRO A N 1
ATOM 1479 C CA . PRO A 1 180 ? 0.019 6.467 6.332 1.00 93.50 180 PRO A CA 1
ATOM 1480 C C . PRO A 1 180 ? -1.139 6.244 7.322 1.00 93.50 180 PRO A C 1
ATOM 1482 O O . PRO A 1 180 ? -2.307 6.506 7.022 1.00 93.50 180 PRO A O 1
ATOM 1485 N N . ASP A 1 181 ? -0.804 5.821 8.540 1.00 92.44 181 ASP A N 1
ATOM 1486 C CA . ASP A 1 181 ? -1.756 5.427 9.590 1.00 92.44 181 ASP A CA 1
ATOM 1487 C C . ASP A 1 181 ? -2.702 6.564 10.011 1.00 92.44 181 ASP A C 1
ATOM 1489 O O . ASP A 1 181 ? -3.910 6.363 10.170 1.00 92.44 181 ASP A O 1
ATOM 1493 N N . PHE A 1 182 ? -2.179 7.785 10.136 1.00 91.19 182 PHE A N 1
ATOM 1494 C CA . PHE A 1 182 ? -2.957 8.953 10.542 1.00 91.19 182 PHE A CA 1
ATOM 1495 C C . PHE A 1 182 ? -4.066 9.298 9.539 1.00 91.19 182 PHE A C 1
ATOM 1497 O O . PHE A 1 182 ? -5.171 9.637 9.959 1.00 91.19 182 PHE A O 1
ATOM 1504 N N . MET A 1 183 ? -3.808 9.171 8.231 1.00 94.25 183 MET A N 1
ATOM 1505 C CA . MET A 1 183 ? -4.812 9.453 7.196 1.00 94.25 183 MET A CA 1
ATOM 1506 C C . MET A 1 183 ? -5.892 8.378 7.156 1.00 94.25 183 MET A C 1
ATOM 1508 O O . MET A 1 183 ? -7.065 8.673 6.926 1.00 94.25 183 MET A O 1
ATOM 1512 N N . VAL A 1 184 ? -5.508 7.125 7.408 1.00 96.56 184 VAL A N 1
ATOM 1513 C CA . VAL A 1 184 ? -6.466 6.025 7.521 1.00 96.56 184 VAL A CA 1
ATOM 1514 C C . VAL A 1 184 ? -7.448 6.306 8.651 1.00 96.56 184 VAL A C 1
ATOM 1516 O O . VAL A 1 184 ? -8.659 6.202 8.466 1.00 96.56 184 VAL A O 1
ATOM 1519 N N . LEU A 1 185 ? -6.948 6.721 9.811 1.00 95.81 185 LEU A N 1
ATOM 1520 C CA . LEU A 1 185 ? -7.782 6.991 10.978 1.00 95.81 185 LEU A CA 1
ATOM 1521 C C . LEU A 1 185 ? -8.620 8.260 10.837 1.00 95.81 185 LEU A C 1
ATOM 1523 O O . LEU A 1 185 ? -9.777 8.265 11.259 1.00 95.81 185 LEU A O 1
ATOM 1527 N N . GLU A 1 186 ? -8.076 9.301 10.208 1.00 95.44 186 GLU A N 1
ATOM 1528 C CA . GLU A 1 186 ? -8.835 10.491 9.826 1.00 95.44 186 GLU A CA 1
ATOM 1529 C C . GLU A 1 186 ? -10.034 10.104 8.952 1.00 95.44 186 GLU A C 1
ATOM 1531 O O . GLU A 1 186 ? -11.177 10.429 9.285 1.00 95.44 186 GLU A O 1
ATOM 1536 N N . LYS A 1 187 ? -9.811 9.317 7.891 1.00 96.31 187 LYS A N 1
ATOM 1537 C CA . LYS A 1 187 ? -10.900 8.848 7.031 1.00 96.31 187 LYS A CA 1
ATOM 1538 C C . LYS A 1 187 ? -11.881 7.941 7.779 1.00 96.31 187 LYS A C 1
ATOM 1540 O O . LYS A 1 187 ? -13.089 8.126 7.634 1.00 96.31 187 LYS A O 1
ATOM 1545 N N . LEU A 1 188 ? -11.415 7.017 8.621 1.00 97.50 188 LEU A N 1
ATOM 1546 C CA . LEU A 1 188 ? -12.300 6.180 9.442 1.00 97.50 188 LEU A CA 1
ATOM 1547 C C . LEU A 1 188 ? -13.214 7.019 10.350 1.00 97.50 188 LEU A C 1
ATOM 1549 O O . LEU A 1 188 ? -14.384 6.674 10.506 1.00 97.50 188 LEU A O 1
ATOM 1553 N N . CYS A 1 189 ? -12.741 8.151 10.884 1.00 96.25 189 CYS A N 1
ATOM 1554 C CA . CYS A 1 189 ? -13.581 9.072 11.660 1.00 96.25 189 CYS A CA 1
ATOM 1555 C C . CYS A 1 189 ? -14.733 9.666 10.844 1.00 96.25 189 CYS A C 1
ATOM 1557 O O . CYS A 1 189 ? -15.797 9.917 11.399 1.00 96.25 189 CYS A O 1
ATOM 1559 N N . THR A 1 190 ? -14.554 9.869 9.538 1.00 95.69 190 THR A N 1
ATOM 1560 C CA . THR A 1 190 ? -15.637 10.348 8.659 1.00 95.69 190 THR A CA 1
ATOM 1561 C C . THR A 1 190 ? -16.662 9.260 8.328 1.00 95.69 190 THR A C 1
ATOM 1563 O O . THR A 1 190 ? -17.774 9.561 7.905 1.00 95.69 190 THR A O 1
ATOM 1566 N N . MET A 1 191 ? -16.299 7.987 8.519 1.00 95.56 191 MET A N 1
ATOM 1567 C CA . MET A 1 191 ? -17.097 6.829 8.112 1.00 95.56 191 MET A CA 1
ATOM 1568 C C . MET A 1 191 ? -17.766 6.103 9.283 1.00 95.56 191 MET A C 1
ATOM 1570 O O . MET A 1 191 ? -18.737 5.383 9.064 1.00 95.56 191 MET A O 1
ATOM 1574 N N . VAL A 1 192 ? -17.268 6.273 10.511 1.00 95.94 192 VAL A N 1
ATOM 1575 C CA . VAL A 1 192 ? -17.657 5.472 11.686 1.00 95.94 192 VAL A CA 1
ATOM 1576 C C . VAL A 1 192 ? -19.145 5.553 12.039 1.00 95.94 192 VAL A C 1
ATOM 1578 O O . VAL A 1 192 ? -19.681 4.587 12.565 1.00 95.94 192 VAL A O 1
ATOM 1581 N N . GLU A 1 193 ? -19.847 6.641 11.714 1.00 94.31 193 GLU A N 1
ATOM 1582 C CA . GLU A 1 193 ? -21.304 6.707 11.917 1.00 94.31 193 GLU A CA 1
ATOM 1583 C C . GLU A 1 193 ? -22.062 5.726 11.012 1.00 94.31 193 GLU A C 1
ATOM 1585 O O . GLU A 1 193 ? -23.047 5.122 11.433 1.00 94.31 193 GLU A O 1
ATOM 1590 N N . LYS A 1 194 ? -21.587 5.539 9.775 1.00 94.88 194 LYS A N 1
ATOM 1591 C CA . LYS A 1 194 ? -22.200 4.642 8.788 1.00 94.88 194 LYS A CA 1
ATOM 1592 C C . LYS A 1 194 ? -21.649 3.214 8.864 1.00 94.88 194 LYS A C 1
ATOM 1594 O O . LYS A 1 194 ? -22.387 2.275 8.586 1.00 94.88 194 LYS A O 1
ATOM 1599 N N . TYR A 1 195 ? -20.383 3.057 9.253 1.00 95.06 195 TYR A N 1
ATOM 1600 C CA . TYR A 1 195 ? -19.663 1.779 9.320 1.00 95.06 195 TYR A CA 1
ATOM 1601 C C . TYR A 1 195 ? -19.025 1.557 10.708 1.00 95.06 195 TYR A C 1
ATOM 1603 O O . TYR A 1 195 ? -17.797 1.452 10.824 1.00 95.06 195 TYR A O 1
ATOM 1611 N N . PRO A 1 196 ? -19.816 1.550 11.800 1.00 94.56 196 PRO A N 1
ATOM 1612 C CA . PRO A 1 196 ? -19.276 1.508 13.160 1.00 94.56 196 PRO A CA 1
ATOM 1613 C C . PRO A 1 196 ? -18.563 0.189 13.478 1.00 94.56 196 PRO A C 1
ATOM 1615 O O . PRO A 1 196 ? -17.549 0.187 14.176 1.00 94.56 196 PRO A O 1
ATOM 1618 N N . VAL A 1 197 ? -19.066 -0.933 12.951 1.00 94.31 197 VAL A N 1
ATOM 1619 C CA . VAL A 1 197 ? -18.474 -2.266 13.150 1.00 94.31 197 VAL A CA 1
ATOM 1620 C C . VAL A 1 197 ? -17.111 -2.335 12.473 1.00 94.31 197 VAL A C 1
ATOM 1622 O O . VAL A 1 197 ? -16.121 -2.754 13.069 1.00 94.31 197 VAL A O 1
ATOM 1625 N N . GLU A 1 198 ? -17.046 -1.901 11.224 1.00 95.88 198 GLU A N 1
ATOM 1626 C CA . GLU A 1 198 ? -15.847 -1.997 10.419 1.00 95.88 198 GLU A CA 1
ATOM 1627 C C . GLU A 1 198 ? -14.763 -1.058 10.940 1.00 95.88 198 GLU A C 1
ATOM 1629 O O . GLU A 1 198 ? -13.616 -1.478 11.105 1.00 95.88 198 GLU A O 1
ATOM 1634 N N . ALA A 1 199 ? -15.137 0.175 11.292 1.00 96.56 199 ALA A N 1
ATOM 1635 C CA . ALA A 1 199 ? -14.209 1.159 11.828 1.00 96.56 199 ALA A CA 1
ATOM 1636 C C . ALA A 1 199 ? -13.580 0.713 13.154 1.00 96.56 199 ALA A C 1
ATOM 1638 O O . ALA A 1 199 ? -12.367 0.861 13.330 1.00 96.56 199 ALA A O 1
ATOM 1639 N N . ILE A 1 200 ? -14.358 0.124 14.075 1.00 95.56 200 ILE A N 1
ATOM 1640 C CA . ILE A 1 200 ? -13.796 -0.344 15.348 1.00 95.56 200 ILE A CA 1
ATOM 1641 C C . ILE A 1 200 ? -12.912 -1.586 15.180 1.00 95.56 200 ILE A C 1
ATOM 1643 O O . ILE A 1 200 ? -11.934 -1.744 15.914 1.00 95.56 200 ILE A O 1
ATOM 1647 N N . ILE A 1 201 ? -13.209 -2.448 14.202 1.00 95.75 201 ILE A N 1
ATOM 1648 C CA . ILE A 1 201 ? -12.357 -3.596 13.861 1.00 95.75 201 ILE A CA 1
ATOM 1649 C C . ILE A 1 201 ? -11.026 -3.118 13.275 1.00 95.75 201 ILE A C 1
ATOM 1651 O O . ILE A 1 201 ? -9.981 -3.576 13.730 1.00 95.75 201 ILE A O 1
ATOM 1655 N N . CYS A 1 202 ? -11.039 -2.164 12.338 1.00 97.31 202 CYS A N 1
ATOM 1656 C CA . CYS A 1 202 ? -9.807 -1.571 11.813 1.00 97.31 202 CYS A CA 1
ATOM 1657 C C . CYS A 1 202 ? -8.964 -0.962 12.942 1.00 97.31 202 CYS A C 1
ATOM 1659 O O . CYS A 1 202 ? -7.774 -1.251 13.062 1.00 97.31 202 CYS A O 1
ATOM 1661 N N . LEU A 1 203 ? -9.596 -0.187 13.832 1.00 95.88 203 LEU A N 1
ATOM 1662 C CA . LEU A 1 203 ? -8.911 0.410 14.976 1.00 95.88 203 LEU A CA 1
ATOM 1663 C C . LEU A 1 203 ? -8.271 -0.649 15.887 1.00 95.88 203 LEU A C 1
ATOM 1665 O O . LEU A 1 203 ? -7.140 -0.468 16.336 1.00 95.88 203 LEU A O 1
ATOM 1669 N N . ARG A 1 204 ? -8.978 -1.754 16.159 1.00 95.50 204 ARG A N 1
ATOM 1670 C CA . ARG A 1 204 ? -8.466 -2.866 16.972 1.00 95.50 204 ARG A CA 1
ATOM 1671 C C . ARG A 1 204 ? -7.167 -3.427 16.403 1.00 95.50 204 ARG A C 1
ATOM 1673 O O . ARG A 1 204 ? -6.208 -3.589 17.155 1.00 95.50 204 ARG A O 1
ATOM 1680 N N . GLU A 1 205 ? -7.137 -3.722 15.107 1.00 96.31 205 GLU A N 1
ATOM 1681 C CA . GLU A 1 205 ? -5.946 -4.289 14.470 1.00 96.31 205 GLU A CA 1
ATOM 1682 C C . GLU A 1 205 ? -4.766 -3.308 14.502 1.00 96.31 205 GLU A C 1
ATOM 1684 O O . GLU A 1 205 ? -3.657 -3.694 14.868 1.00 96.31 205 GLU A O 1
ATOM 1689 N N . MET A 1 206 ? -5.009 -2.016 14.254 1.00 94.75 206 MET A N 1
ATOM 1690 C CA . MET A 1 206 ? -3.966 -0.984 14.356 1.00 94.75 206 MET A CA 1
ATOM 1691 C C . MET A 1 206 ? -3.419 -0.841 15.789 1.00 94.75 206 MET 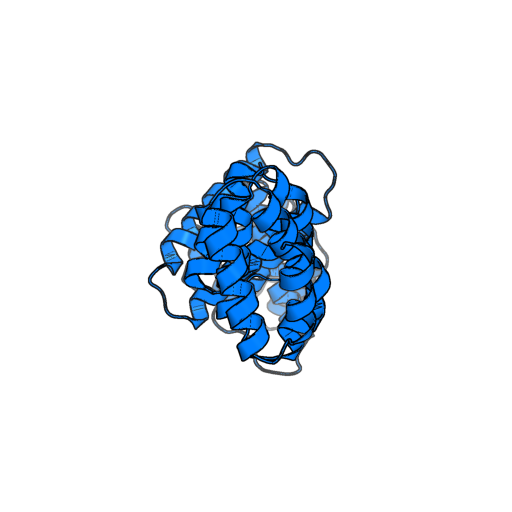A C 1
ATOM 1693 O O . MET A 1 206 ? -2.212 -0.705 15.992 1.00 94.75 206 MET A O 1
ATOM 1697 N N . ILE A 1 207 ? -4.274 -0.920 16.818 1.00 92.94 207 ILE A N 1
ATOM 1698 C CA . ILE A 1 207 ? -3.840 -0.906 18.230 1.00 92.94 207 ILE A CA 1
ATOM 1699 C C . ILE A 1 207 ? -3.007 -2.153 18.567 1.00 92.94 207 ILE A C 1
ATOM 1701 O O . ILE A 1 207 ? -2.050 -2.071 19.352 1.00 92.94 207 ILE A O 1
ATOM 1705 N N . ALA A 1 208 ? -3.365 -3.309 18.001 1.00 91.12 208 ALA A N 1
ATOM 1706 C CA . ALA A 1 208 ? -2.622 -4.550 18.181 1.00 91.12 208 ALA A CA 1
ATOM 1707 C C . ALA A 1 208 ? -1.219 -4.461 17.554 1.00 91.12 208 ALA A C 1
ATOM 1709 O O . ALA A 1 208 ? -0.243 -4.821 18.219 1.00 91.12 208 ALA A O 1
ATOM 1710 N N . GLY A 1 209 ? -1.117 -3.908 16.340 1.00 88.62 209 GLY A N 1
ATOM 1711 C CA . GLY A 1 209 ? 0.143 -3.697 15.619 1.00 88.62 209 GLY A CA 1
ATOM 1712 C C . GLY A 1 209 ? 1.043 -2.610 16.214 1.00 88.62 209 GLY A C 1
ATOM 1713 O O . GLY A 1 209 ? 2.267 -2.694 16.102 1.00 88.62 209 GLY A O 1
ATOM 1714 N N . ALA A 1 210 ? 0.475 -1.622 16.913 1.00 85.00 210 ALA A N 1
ATOM 1715 C CA . ALA A 1 210 ? 1.231 -0.540 17.538 1.00 85.00 210 ALA A CA 1
ATOM 1716 C C . ALA A 1 210 ? 2.125 -1.045 18.690 1.00 85.00 210 ALA A C 1
ATOM 1718 O O . ALA A 1 210 ? 1.672 -1.258 19.826 1.00 85.00 210 ALA A O 1
ATOM 1719 N N . ARG A 1 211 ? 3.418 -1.232 18.389 1.00 70.88 211 ARG A N 1
ATOM 1720 C CA . ARG A 1 211 ? 4.452 -1.670 19.347 1.00 70.88 211 ARG A CA 1
ATOM 1721 C C . ARG A 1 211 ? 4.995 -0.524 20.191 1.00 70.88 211 ARG A C 1
ATOM 1723 O O . ARG A 1 211 ? 5.251 -0.709 21.378 1.00 70.88 211 ARG A O 1
ATOM 1730 N N . GLU A 1 212 ? 5.125 0.653 19.592 1.00 69.00 212 GLU A N 1
ATOM 1731 C CA . GLU A 1 212 ? 5.710 1.823 20.231 1.00 69.00 212 GLU A CA 1
ATOM 1732 C C . GLU A 1 212 ? 4.641 2.771 20.785 1.00 69.00 212 GLU A C 1
ATOM 1734 O O . GLU A 1 212 ? 3.631 3.058 20.140 1.00 69.00 212 GLU A O 1
ATOM 1739 N N . ARG A 1 213 ? 4.878 3.327 21.982 1.00 61.75 213 ARG A N 1
ATOM 1740 C CA . ARG A 1 213 ? 3.938 4.279 22.611 1.00 61.75 213 ARG A CA 1
ATOM 1741 C C . ARG A 1 213 ? 3.764 5.569 21.805 1.00 61.75 213 ARG A C 1
ATOM 1743 O O . ARG A 1 213 ? 2.715 6.209 21.891 1.00 61.75 213 ARG A O 1
ATOM 1750 N N . TRP A 1 214 ? 4.784 5.992 21.059 1.00 61.78 214 TRP A N 1
ATOM 1751 C CA . TRP A 1 214 ? 4.702 7.219 20.266 1.00 61.78 214 TRP A CA 1
ATOM 1752 C C . TRP A 1 214 ? 3.780 7.059 19.055 1.00 61.78 214 TRP A C 1
ATOM 1754 O O . TRP A 1 214 ? 3.107 8.027 18.716 1.00 61.78 214 TRP A O 1
ATOM 1764 N N . SER A 1 215 ? 3.652 5.850 18.492 1.00 68.88 215 SER A N 1
ATOM 1765 C CA . SER A 1 215 ? 2.756 5.580 17.362 1.00 68.88 215 SER A CA 1
ATOM 1766 C C . SER A 1 215 ? 1.314 5.939 17.716 1.00 68.88 215 SER A C 1
ATOM 1768 O O . SER A 1 215 ? 0.709 6.752 17.048 1.00 68.88 215 SER A O 1
ATOM 1770 N N . ILE A 1 216 ? 0.793 5.472 18.854 1.00 73.19 216 ILE A N 1
ATOM 1771 C CA . ILE A 1 216 ? -0.593 5.765 19.281 1.00 73.19 216 ILE A CA 1
ATOM 1772 C C . ILE A 1 216 ? -0.795 7.250 19.633 1.00 73.19 216 ILE A C 1
ATOM 1774 O O . ILE A 1 216 ? -1.915 7.761 19.616 1.00 73.19 216 ILE A O 1
ATOM 1778 N N . SER A 1 217 ? 0.277 7.960 19.991 1.00 75.31 217 SER A N 1
ATOM 1779 C CA . SER A 1 217 ? 0.173 9.359 20.408 1.00 75.31 217 SER A CA 1
ATOM 1780 C C . SER A 1 217 ? -0.154 10.295 19.242 1.00 75.31 217 SER A C 1
ATOM 1782 O O . SER A 1 217 ? -0.825 11.294 19.481 1.00 75.31 217 SER A O 1
ATOM 1784 N N . SER A 1 218 ? 0.265 9.977 18.010 1.00 74.81 218 SER A N 1
ATOM 1785 C CA . SER A 1 218 ? 0.009 10.816 16.828 1.00 74.81 218 SER A CA 1
ATOM 1786 C C . SER A 1 218 ? -1.432 10.740 16.313 1.00 74.81 218 SER A C 1
ATOM 1788 O O . SER A 1 218 ? -1.874 11.656 15.627 1.00 74.81 218 SER A O 1
ATOM 1790 N N . TRP A 1 219 ? -2.182 9.689 16.660 1.00 83.56 219 TRP A N 1
ATOM 1791 C CA . TRP A 1 219 ? -3.565 9.478 16.207 1.00 83.56 219 TRP A CA 1
ATOM 1792 C C . TRP A 1 219 ? -4.569 9.252 17.344 1.00 83.56 219 TRP A C 1
ATOM 1794 O O . TRP A 1 219 ? -5.668 8.718 17.156 1.00 83.56 219 TRP A O 1
ATOM 1804 N N . LYS A 1 220 ? -4.211 9.702 18.548 1.00 86.44 220 LYS A N 1
ATOM 1805 C CA . LYS A 1 220 ? -5.021 9.582 19.764 1.00 86.44 220 LYS A CA 1
ATOM 1806 C C . LYS A 1 220 ? -6.410 10.206 19.608 1.00 86.44 220 LYS A C 1
ATOM 1808 O O . LYS A 1 220 ? -7.397 9.639 20.089 1.00 86.44 220 LYS A O 1
ATOM 1813 N N . GLU A 1 221 ? -6.492 11.379 18.992 1.00 90.12 221 GLU A N 1
ATOM 1814 C CA . GLU A 1 221 ? -7.737 12.119 18.784 1.00 90.12 221 GLU A CA 1
ATOM 1815 C C . GLU A 1 221 ? -8.694 11.317 17.895 1.00 90.12 221 GLU A C 1
ATOM 1817 O O . GLU A 1 221 ? -9.850 11.116 18.272 1.00 90.12 221 GLU A O 1
ATOM 1822 N N . TYR A 1 222 ? -8.191 10.759 16.791 1.00 93.62 222 TYR A N 1
ATOM 1823 C CA . TYR A 1 222 ? -8.973 9.917 15.886 1.00 93.62 222 TYR A CA 1
ATOM 1824 C C . TYR A 1 222 ? -9.437 8.620 16.556 1.00 93.62 222 TYR A C 1
ATOM 1826 O O . TYR A 1 222 ? -10.627 8.303 16.532 1.00 93.62 222 TYR A O 1
ATOM 1834 N N . ALA A 1 223 ? -8.546 7.916 17.264 1.00 92.19 223 ALA A N 1
ATOM 1835 C CA . ALA A 1 223 ? -8.924 6.729 18.037 1.00 92.19 223 ALA A CA 1
ATOM 1836 C C . ALA A 1 223 ? -10.037 7.034 19.054 1.00 92.19 223 ALA A C 1
ATOM 1838 O O . ALA A 1 223 ? -10.973 6.254 19.220 1.00 92.19 223 ALA A O 1
ATOM 1839 N N . SER A 1 224 ? -9.960 8.190 19.720 1.00 92.31 224 SER A N 1
ATOM 1840 C CA . SER A 1 224 ? -10.963 8.621 20.700 1.00 92.31 224 SER A CA 1
ATOM 1841 C C . SER A 1 224 ? -12.330 8.872 20.061 1.00 92.31 224 SER A C 1
ATOM 1843 O O . SER A 1 224 ? -13.351 8.539 20.665 1.00 92.31 224 SER A O 1
ATOM 1845 N N . ILE A 1 225 ? -12.360 9.455 18.858 1.00 93.75 225 ILE A N 1
ATOM 1846 C CA . ILE A 1 225 ? -13.592 9.691 18.094 1.00 93.75 225 ILE A CA 1
ATOM 1847 C C . ILE A 1 225 ? -14.224 8.358 17.692 1.00 93.75 225 ILE A C 1
ATOM 1849 O O . ILE A 1 225 ? -15.395 8.139 18.000 1.00 93.75 225 ILE A O 1
ATOM 1853 N N . ILE A 1 226 ? -13.443 7.455 17.088 1.00 95.12 226 ILE A N 1
ATOM 1854 C CA . ILE A 1 226 ? -13.935 6.147 16.635 1.00 95.12 226 ILE A CA 1
ATOM 1855 C C . ILE A 1 226 ? -14.500 5.353 17.814 1.00 95.12 226 ILE A C 1
ATOM 1857 O O . ILE A 1 226 ? -15.620 4.856 17.732 1.00 95.12 226 ILE A O 1
ATOM 1861 N N . ILE A 1 227 ? -13.771 5.281 18.935 1.00 94.06 227 ILE A N 1
ATOM 1862 C CA . ILE A 1 227 ? -14.222 4.585 20.149 1.00 94.06 227 ILE A CA 1
ATOM 1863 C C . ILE A 1 227 ? -15.531 5.183 20.669 1.00 94.06 227 ILE A C 1
ATOM 1865 O O . ILE A 1 227 ? -16.455 4.430 20.968 1.00 94.06 227 ILE A O 1
ATOM 1869 N N . ARG A 1 228 ? -15.630 6.515 20.774 1.00 93.38 228 ARG A N 1
ATOM 1870 C CA . ARG A 1 228 ? -16.834 7.184 21.291 1.00 93.38 228 ARG A CA 1
ATOM 1871 C C . ARG A 1 228 ? -18.060 6.885 20.428 1.00 93.38 228 ARG A C 1
ATOM 1873 O O . ARG A 1 228 ? -19.056 6.412 20.960 1.00 93.38 228 ARG A O 1
ATOM 1880 N N . ILE A 1 229 ? -17.965 7.094 19.115 1.00 93.44 229 ILE A N 1
ATOM 1881 C CA . ILE A 1 229 ? -19.095 6.860 18.202 1.00 93.44 229 ILE A CA 1
ATOM 1882 C C . ILE A 1 229 ? -19.472 5.372 18.186 1.00 93.44 229 ILE A C 1
ATOM 1884 O O . ILE A 1 229 ? -20.648 5.022 18.216 1.00 93.44 229 ILE A O 1
ATOM 1888 N N . SER A 1 230 ? -18.480 4.479 18.247 1.00 92.19 230 SER A N 1
ATOM 1889 C CA . SER A 1 230 ? -18.705 3.033 18.362 1.00 92.19 230 SER A CA 1
ATOM 1890 C C . SER A 1 230 ? -19.499 2.674 19.625 1.00 92.19 230 SER A C 1
ATOM 1892 O O . SER A 1 230 ? -20.431 1.872 19.569 1.00 92.19 230 SER A O 1
ATOM 1894 N N . PHE A 1 231 ? -19.191 3.301 20.762 1.00 88.06 231 PHE A N 1
ATOM 1895 C CA . PHE A 1 231 ? -19.966 3.131 21.992 1.00 88.06 231 PHE A CA 1
ATOM 1896 C C . PHE A 1 231 ? -21.413 3.610 21.857 1.00 88.06 231 PHE A C 1
ATOM 1898 O O . PHE A 1 231 ? -22.314 2.920 22.330 1.00 88.06 231 PHE A O 1
ATOM 1905 N N . GLU A 1 232 ? -21.618 4.758 21.213 1.00 88.38 232 GLU A N 1
ATOM 1906 C CA .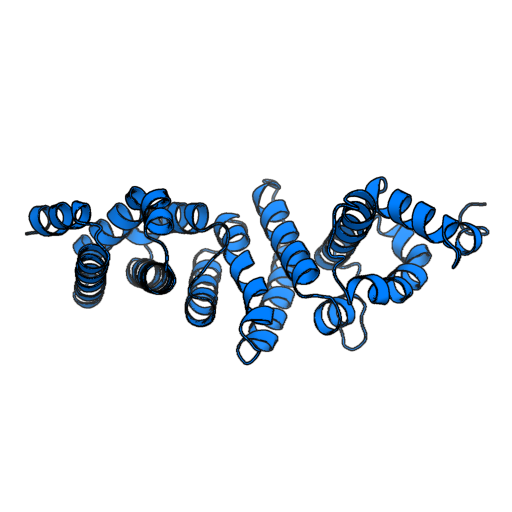 GLU A 1 232 ? -22.916 5.424 21.044 1.00 88.38 232 GLU A CA 1
ATOM 1907 C C . GLU A 1 232 ? -23.781 4.803 19.928 1.00 88.38 232 GLU A C 1
ATOM 1909 O O . GLU A 1 232 ? -24.962 5.119 19.823 1.00 88.38 232 GLU A O 1
ATOM 1914 N N . SER A 1 233 ? -23.236 3.868 19.139 1.00 87.75 233 SER A N 1
ATOM 1915 C CA . SER A 1 233 ? -23.913 3.231 17.994 1.00 87.75 233 SER A CA 1
ATOM 1916 C C . SER A 1 233 ? -25.174 2.418 18.334 1.00 87.75 233 SER A C 1
ATOM 1918 O O . 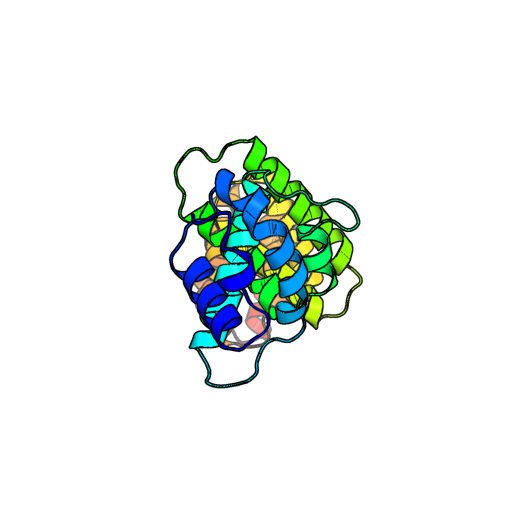SER A 1 233 ? -25.884 1.975 17.433 1.00 87.75 233 SER A O 1
ATOM 1920 N N . GLY A 1 234 ? -25.437 2.150 19.618 1.00 84.12 234 GLY A N 1
ATOM 1921 C CA . GLY A 1 234 ? -26.541 1.295 20.072 1.00 84.12 234 GLY A CA 1
ATOM 1922 C C . GLY A 1 234 ? -26.342 -0.203 19.799 1.00 84.12 234 GLY A C 1
ATOM 1923 O O . GLY A 1 234 ? -27.170 -1.015 20.211 1.00 84.12 234 GLY A O 1
ATOM 1924 N N . ASN A 1 235 ? -25.241 -0.598 19.150 1.00 89.69 235 ASN A N 1
ATOM 1925 C CA . ASN A 1 235 ? -24.901 -1.992 18.888 1.00 89.69 235 ASN A CA 1
ATOM 1926 C C . ASN A 1 235 ? -24.040 -2.559 20.029 1.00 89.69 235 ASN A C 1
ATOM 1928 O O . ASN A 1 235 ? -22.879 -2.184 20.197 1.00 89.69 235 ASN A O 1
ATOM 1932 N N . SER A 1 236 ? -24.591 -3.516 20.782 1.00 89.56 236 SER A N 1
ATOM 1933 C CA . SER A 1 236 ? -23.931 -4.098 21.958 1.00 89.56 236 SER A CA 1
ATOM 1934 C C . SER A 1 236 ? -22.574 -4.734 21.656 1.00 89.56 236 SER A C 1
ATOM 1936 O O . SER A 1 236 ? -21.6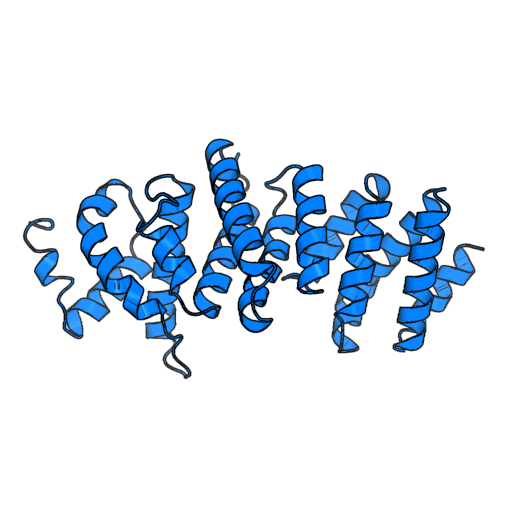80 -4.695 22.501 1.00 89.56 236 SER A O 1
ATOM 1938 N N . GLU A 1 237 ? -22.404 -5.317 20.467 1.00 90.25 237 GLU A N 1
ATOM 1939 C CA . GLU A 1 237 ? -21.136 -5.925 20.064 1.00 90.25 237 GLU A CA 1
ATOM 1940 C C . GLU A 1 237 ? -20.080 -4.856 19.771 1.00 90.25 237 GLU A C 1
ATOM 1942 O O . GLU A 1 237 ? -18.951 -4.943 20.256 1.00 90.25 237 GLU A O 1
ATOM 1947 N N . VAL A 1 238 ? -20.462 -3.790 19.068 1.00 91.50 238 VAL A N 1
ATOM 1948 C CA . VAL A 1 238 ? -19.577 -2.652 18.782 1.00 91.50 238 VAL A CA 1
ATOM 1949 C C . VAL A 1 238 ? -19.131 -1.975 20.079 1.00 91.50 238 VAL A C 1
ATOM 1951 O O . VAL A 1 238 ? -17.933 -1.766 20.286 1.00 91.50 238 VAL A O 1
ATOM 1954 N N . SER A 1 239 ? -20.060 -1.708 21.004 1.00 91.50 239 SER A N 1
ATOM 1955 C CA . SER A 1 239 ? -19.736 -1.131 22.314 1.00 91.50 239 SER A CA 1
ATOM 1956 C C . SER A 1 239 ? -18.790 -2.034 23.120 1.00 91.50 239 SER A C 1
ATOM 1958 O O . SER A 1 239 ? -17.891 -1.547 23.812 1.00 91.50 239 SER A O 1
ATOM 1960 N N . ARG A 1 240 ? -18.947 -3.363 23.021 1.00 92.25 240 ARG A N 1
ATOM 1961 C CA . ARG A 1 240 ? -18.067 -4.337 23.683 1.00 92.25 240 ARG A CA 1
ATOM 1962 C C . ARG A 1 240 ? -16.649 -4.300 23.110 1.00 92.25 240 ARG A C 1
ATOM 1964 O O . ARG A 1 240 ? -15.693 -4.271 23.888 1.00 92.25 240 ARG A O 1
ATOM 1971 N N . ILE A 1 241 ? -16.500 -4.269 21.782 1.00 92.50 241 ILE A N 1
ATOM 1972 C CA . ILE A 1 241 ? -15.188 -4.166 21.122 1.00 92.50 241 ILE A CA 1
ATOM 1973 C C . ILE A 1 241 ? -14.516 -2.840 21.492 1.00 92.50 241 ILE A C 1
ATOM 1975 O O . ILE A 1 241 ? -13.342 -2.842 21.871 1.00 92.50 241 ILE A O 1
ATOM 1979 N N . ALA A 1 242 ? -15.258 -1.729 21.454 1.00 91.94 242 ALA A N 1
ATOM 1980 C CA . ALA A 1 242 ? -14.753 -0.406 21.815 1.00 91.94 242 ALA A CA 1
ATOM 1981 C C . ALA A 1 242 ? -14.229 -0.362 23.257 1.00 91.94 242 ALA A C 1
ATOM 1983 O O . ALA A 1 242 ? -13.131 0.141 23.508 1.00 91.94 242 ALA A O 1
ATOM 1984 N N . LYS A 1 243 ? -14.955 -0.971 24.202 1.00 91.44 243 LYS A N 1
ATOM 1985 C CA . LYS A 1 243 ? -14.507 -1.099 25.594 1.00 91.44 243 LYS A CA 1
ATOM 1986 C C . LYS A 1 243 ? -13.201 -1.873 25.718 1.00 91.44 243 LYS A C 1
ATOM 1988 O O . LYS A 1 243 ? -12.285 -1.399 26.387 1.00 91.44 243 LYS A O 1
ATOM 1993 N N . ALA A 1 244 ? -13.094 -3.013 25.037 1.00 92.12 244 ALA A N 1
ATOM 1994 C CA . ALA A 1 244 ? -11.870 -3.806 25.043 1.00 92.12 244 ALA A CA 1
ATOM 1995 C C . ALA A 1 244 ? -10.668 -3.006 24.506 1.00 92.12 244 ALA A C 1
ATOM 1997 O O . ALA A 1 244 ? -9.577 -3.099 25.064 1.00 92.12 244 ALA A O 1
ATOM 1998 N N . GLN A 1 245 ? -10.868 -2.168 23.480 1.00 92.12 245 GLN A N 1
ATOM 1999 C CA . GLN A 1 245 ? -9.796 -1.313 22.958 1.00 92.12 245 GLN A CA 1
ATOM 2000 C C . GLN A 1 245 ? -9.350 -0.260 23.971 1.00 92.12 245 GLN A C 1
ATOM 2002 O O . GLN A 1 245 ? -8.152 -0.030 24.123 1.00 92.12 245 GLN A O 1
ATOM 2007 N N . VAL A 1 246 ? -10.280 0.343 24.719 1.00 91.38 246 VAL A N 1
ATOM 2008 C CA . VAL A 1 246 ? -9.911 1.274 25.795 1.00 91.38 246 VAL A CA 1
ATOM 2009 C C . VAL A 1 246 ? -9.080 0.577 26.872 1.00 91.38 246 VAL A C 1
ATOM 2011 O O . VAL A 1 246 ? -8.059 1.120 27.296 1.00 91.38 246 VAL A O 1
ATOM 2014 N N . ASP A 1 247 ? -9.473 -0.625 27.289 1.00 90.69 247 ASP A N 1
ATOM 2015 C CA . ASP A 1 247 ? -8.744 -1.381 28.310 1.00 90.69 247 ASP A CA 1
ATOM 2016 C C . ASP A 1 247 ? -7.311 -1.716 27.847 1.00 90.69 247 ASP A C 1
ATOM 2018 O O . ASP A 1 247 ? -6.355 -1.520 28.605 1.00 90.69 247 ASP A O 1
ATOM 2022 N N . ILE A 1 248 ? -7.137 -2.112 26.578 1.00 90.44 248 ILE A N 1
ATOM 2023 C CA . ILE A 1 248 ? -5.820 -2.347 25.956 1.00 90.44 248 ILE A CA 1
ATOM 2024 C C . ILE A 1 248 ? -4.992 -1.056 25.887 1.00 90.44 248 ILE A C 1
ATOM 2026 O O . ILE A 1 248 ? -3.804 -1.050 26.209 1.00 90.44 248 ILE A O 1
ATOM 2030 N N . LEU A 1 249 ? -5.593 0.068 25.500 1.00 89.56 249 LEU A N 1
ATOM 2031 C CA . LEU A 1 249 ? -4.892 1.353 25.441 1.00 89.56 249 LEU A CA 1
ATOM 2032 C C . LEU A 1 249 ? -4.416 1.798 26.830 1.00 89.56 249 LEU A C 1
ATOM 2034 O O . LEU A 1 249 ? -3.293 2.286 26.984 1.00 89.56 249 LEU A O 1
ATOM 2038 N N . ILE A 1 250 ? -5.234 1.585 27.864 1.00 89.38 250 ILE A N 1
ATOM 2039 C CA . ILE A 1 250 ? -4.866 1.868 29.254 1.00 89.38 250 ILE A CA 1
ATOM 2040 C C . ILE A 1 250 ? -3.723 0.956 29.710 1.00 89.38 250 ILE A C 1
ATOM 2042 O O . ILE A 1 250 ? -2.806 1.459 30.365 1.00 89.38 250 ILE A O 1
ATOM 2046 N N . SER A 1 251 ? -3.751 -0.339 29.371 1.00 88.19 251 SER A N 1
ATOM 2047 C CA . SER A 1 251 ? -2.683 -1.281 29.736 1.00 88.19 251 SER A CA 1
ATOM 2048 C C . SER A 1 251 ? -1.359 -0.965 29.033 1.00 88.19 251 SER A C 1
ATOM 2050 O O . SER A 1 251 ? -0.298 -1.113 29.637 1.00 88.19 251 SER A O 1
ATOM 2052 N N . LYS A 1 252 ? -1.409 -0.426 27.807 1.00 85.75 252 LYS A N 1
ATOM 2053 C CA . LYS A 1 252 ? -0.243 0.094 27.068 1.00 85.75 252 LYS A CA 1
ATOM 2054 C C . LYS A 1 252 ? 0.299 1.429 27.621 1.00 85.75 252 LYS A C 1
ATOM 2056 O O . LYS A 1 252 ? 1.363 1.880 27.196 1.00 85.75 252 LYS A O 1
ATOM 2061 N N . GLY A 1 253 ? -0.380 2.042 28.599 1.00 85.94 253 GLY A N 1
ATOM 2062 C CA . GLY A 1 253 ? 0.051 3.268 29.287 1.00 85.94 253 GLY A CA 1
ATOM 2063 C C . GLY A 1 253 ? -0.657 4.551 28.835 1.00 85.94 253 GLY A C 1
ATOM 2064 O O . GLY A 1 253 ? -0.347 5.633 29.333 1.00 85.94 253 GLY A O 1
ATOM 2065 N N . HIS A 1 254 ? -1.647 4.468 27.941 1.00 84.62 254 HIS A N 1
ATOM 2066 C CA . HIS A 1 254 ? -2.410 5.626 27.465 1.00 84.62 254 HIS A CA 1
ATOM 2067 C C . HIS A 1 254 ? -3.584 5.942 28.404 1.00 84.62 254 HIS A C 1
ATOM 2069 O O . HIS A 1 254 ? -4.758 5.855 28.050 1.00 84.62 254 HIS A O 1
ATOM 2075 N N . HIS A 1 255 ? -3.281 6.340 29.641 1.00 82.88 255 HIS A N 1
ATOM 2076 C CA . HIS A 1 255 ? -4.291 6.557 30.689 1.00 82.88 255 HIS A CA 1
ATOM 2077 C C . HIS A 1 255 ? -5.335 7.639 30.369 1.00 82.88 255 HIS A C 1
ATOM 2079 O O . HIS A 1 255 ? -6.412 7.636 30.964 1.00 82.88 255 HIS A O 1
ATOM 2085 N N . ASN A 1 256 ? -5.064 8.512 29.396 1.00 80.62 256 ASN A N 1
ATOM 2086 C CA . ASN A 1 256 ? -6.007 9.517 28.899 1.00 80.62 256 ASN A CA 1
ATOM 2087 C C . ASN A 1 256 ? -7.330 8.901 28.404 1.00 80.62 256 ASN A C 1
ATOM 2089 O O . ASN A 1 256 ? -8.380 9.530 28.540 1.00 80.62 256 ASN A O 1
ATOM 2093 N N . PHE A 1 257 ? -7.305 7.655 27.911 1.00 84.12 257 PHE A N 1
ATOM 2094 C CA . PHE A 1 257 ? -8.510 6.952 27.462 1.00 84.12 257 PHE A CA 1
ATOM 2095 C C . PHE A 1 257 ? -9.459 6.562 28.614 1.00 84.12 257 PHE A C 1
ATOM 2097 O O . PHE A 1 257 ? -10.640 6.325 28.375 1.00 84.12 257 PHE A O 1
ATOM 2104 N N . ARG A 1 258 ? -9.022 6.610 29.887 1.00 79.38 258 ARG A N 1
ATOM 2105 C CA . ARG A 1 258 ? -9.908 6.398 31.057 1.00 79.38 258 ARG A CA 1
ATOM 2106 C C . ARG A 1 258 ? -11.064 7.394 31.112 1.00 79.38 258 ARG A C 1
ATOM 2108 O O . ARG A 1 258 ? -12.142 7.061 31.600 1.00 79.38 258 ARG A O 1
ATOM 2115 N N . ASN A 1 259 ? -10.840 8.616 30.632 1.00 78.38 259 ASN A N 1
ATOM 2116 C CA . ASN A 1 259 ? -11.854 9.666 30.658 1.00 78.38 259 ASN A CA 1
ATOM 2117 C C . ASN A 1 259 ? -12.976 9.420 29.640 1.00 78.38 259 ASN A C 1
ATOM 2119 O O . ASN A 1 259 ? -14.084 9.895 29.866 1.00 78.38 259 ASN A O 1
ATOM 2123 N N . LEU A 1 260 ? -12.724 8.652 28.570 1.00 77.38 260 LEU A N 1
ATOM 2124 C CA . LEU A 1 260 ? -13.762 8.256 27.611 1.00 77.38 260 LEU A CA 1
ATOM 2125 C C . LEU A 1 260 ? -14.779 7.324 28.277 1.00 77.38 260 LEU A C 1
ATOM 2127 O O . LEU A 1 260 ? -15.968 7.602 28.238 1.00 77.38 260 LEU A O 1
ATOM 2131 N N . VAL A 1 261 ? -14.323 6.302 29.007 1.00 66.12 261 VAL A N 1
ATOM 2132 C CA . VAL A 1 261 ? -15.216 5.354 29.708 1.00 66.12 261 VAL A CA 1
ATOM 2133 C C . VAL A 1 261 ? -16.057 6.040 30.787 1.00 66.12 261 VAL A C 1
ATOM 2135 O O . VAL A 1 261 ? -17.195 5.647 31.023 1.00 66.12 261 VAL A O 1
ATOM 2138 N N . LYS A 1 262 ? -15.520 7.074 31.447 1.00 64.56 262 LYS A N 1
ATOM 2139 C CA . LYS A 1 262 ? -16.254 7.833 32.474 1.00 64.56 262 LYS A CA 1
ATOM 2140 C C . LYS A 1 262 ? -17.357 8.730 31.910 1.00 64.56 262 LYS A C 1
ATOM 2142 O O . LYS A 1 262 ? -18.287 9.019 32.644 1.00 64.56 262 LYS A O 1
ATOM 2147 N N . LYS A 1 263 ? -17.231 9.190 30.662 1.00 58.66 263 LYS A N 1
ATOM 2148 C CA . LYS A 1 263 ? -18.212 10.071 30.004 1.00 58.66 263 LYS A CA 1
ATOM 2149 C C . LYS A 1 263 ? -19.353 9.312 29.317 1.00 58.66 263 LYS A C 1
ATOM 2151 O O . LYS A 1 263 ? -20.319 9.941 28.917 1.00 58.66 263 LYS A O 1
ATOM 2156 N N . ILE A 1 264 ? -19.199 7.998 29.153 1.00 59.75 264 ILE A N 1
ATOM 2157 C CA . ILE A 1 264 ? -20.131 7.113 28.435 1.00 59.75 264 ILE A CA 1
ATOM 2158 C C . ILE A 1 264 ? -21.034 6.329 29.417 1.00 59.75 264 ILE A C 1
ATOM 2160 O O . ILE A 1 264 ? -21.992 5.687 28.999 1.00 59.75 264 ILE A O 1
ATOM 2164 N N . LYS A 1 265 ? -20.739 6.378 30.726 1.00 47.56 265 LYS A N 1
ATOM 2165 C CA . LYS A 1 265 ? -21.645 5.926 31.795 1.00 47.56 265 LYS A CA 1
ATOM 2166 C C . LYS A 1 265 ? -22.647 7.014 32.142 1.00 47.56 265 LYS A C 1
ATOM 2168 O O . LYS A 1 265 ? -23.784 6.628 32.481 1.00 47.56 265 LYS A O 1
#

Secondary structure (DSSP, 8-state):
-HHHHHHHHT-SSHHHHHHHHHHHHHS---GGGHHHHHHHHHHHGGGGSS---SS-HHHHHHHHHHHHHHHHHHHTTSS---TT-HHHHHHHHS-HHHHHHHHHHHHHHHHH--S---HHHHHHHHHHHHHHHHHHTTS-TTGGGGGGGHHHHHHT--S-HHHHHHHHHHHHHHHS--SSHHHHHHHHHHHTTT-HHHHHHHHHHHHHH--SHHHHHHTHHHHHHHHHHHHHTS-HHHHHHHHHHHHHHHHTT-GGGHHHHHH--

pLDDT: mean 89.83, std 10.76, range [47.56, 98.56]

Organism: NCBI:txid2017150

Foldseek 3Di:
DCLVCVCVCLDPDPNNLVSQLCCLQPDALDLVCCVSCVVVLQVCLQVQLDDDPDDPVSSVNSLLSSLLSLLVCQLVPVWHCDVVTSNVSSLVRGDLVSLLSNLLSVLVCLQPPPPLRDPSSVVSVVVVLVVLLVVPQPPDLSNLVSLLSLLSNLLSPNDDPVVSLVSLLSSLVRNLHHPPPQSSLVVLLVCCLVVLPSSLSSLVSVLVNPPDPVSCVSNVVSLLSSLLSQCVNPDPVSVVSSVVSLVSCVVVPVVVSVVSVVVSD

Sequence (265 aa):
MVKDNIGSIFSDDTYGDAAWDAYVSFTQPYKDLLPLTEPFIKKRLSNLRVYPEGKNRRADMGQSQFVHHLMIYYWNGYLDLVDGGVIKTFFETADVKYRIEALHFIGFALKEDKSETREEVLDRLKILWDYRLTDLVSSDKENQKELEEFGIWFASNAFSNDWAIANLQKVLVITQNANPDFMVLEKLCTMVEKYPVEAIICLREMIAGARERWSISSWKEYASIIIRISFESGNSEVSRIAKAQVDILISKGHHNFRNLVKKIK

Radius of gyration: 21.8 Å; chains: 1; bounding box: 54×32×69 Å